Protein AF-A0A962QBL0-F1 (afdb_monomer)

Foldseek 3Di:
DPVQDDQLNVLVVPDPDSLVSVVLEDPVQVPDPPPDDDPPWDWDFDQDPNDTHIDTDDDDPDDDDDDDDDDDDDPDPDDHHCDLVNVLLVLQFWDWADPVVLVQFKWWAAWPPRDQWAFAQTKTWIAHPDPPAQKKWWWDWPAWFAAPPPRHTDTTIIGTFFMWGFPADDGGTMIGTHHGPHTDGTGTTIDHCVVRDDDPSDQRADWQDAPDKWWFRDFPPPDQFDDAFGKTKIQAAVLSVDDQN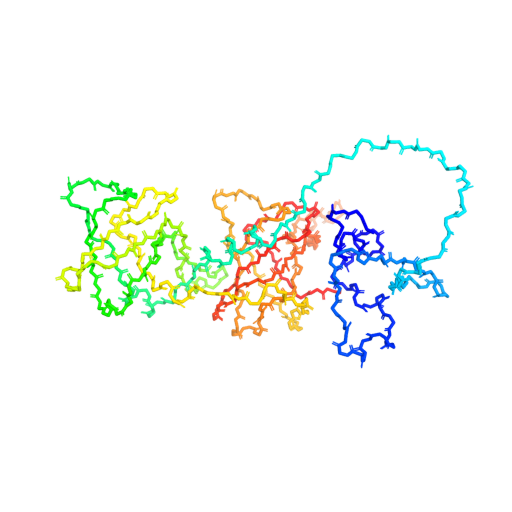YKKWWWACWDWDQDPVPRDTDTHHTDTAFMWGFHAGDNGMTMTTTHTGPHTGGGGTMIHTDD

Solvent-accessible surface area (backbone atoms only — not comparable to full-atom values): 17594 Å² total; per-residue (Å²): 97,63,97,69,69,46,76,51,67,56,23,57,76,79,36,101,56,34,83,56,50,67,77,27,41,57,72,86,58,70,77,44,98,74,71,74,87,58,98,79,56,35,75,43,83,44,77,58,96,88,39,74,30,53,40,80,50,78,83,76,95,71,82,90,80,90,74,94,76,86,85,79,86,72,89,71,84,72,75,78,60,87,45,72,69,61,54,48,52,54,60,74,35,62,45,73,34,49,76,69,52,57,73,58,51,23,26,29,68,43,38,82,80,77,46,77,61,41,49,52,78,38,49,36,31,28,44,49,69,82,78,80,60,59,44,29,35,32,27,37,74,76,46,77,40,51,41,90,87,78,62,44,83,56,26,35,40,33,40,64,28,33,32,30,37,57,76,40,78,53,81,61,18,37,27,36,24,70,40,51,85,43,74,42,41,62,66,26,30,46,44,58,35,83,82,60,67,94,66,78,92,72,59,67,78,35,76,36,47,85,91,40,76,40,30,29,65,43,52,65,89,81,48,84,49,45,51,64,72,27,58,35,32,30,60,48,5,43,79,69,65,46,45,57,15,22,31,34,30,31,26,44,63,64,43,80,42,68,38,92,89,78,70,44,80,39,79,42,79,43,56,76,16,31,33,30,35,25,69,44,59,39,64,46,28,22,38,24,37,24,74,40,60,81,41,77,42,39,67,65,22,36,31,28,39,64,132

Structure (mmCIF, N/CA/C/O backbone):
data_AF-A0A962QBL0-F1
#
_entry.id   AF-A0A962QBL0-F1
#
loop_
_atom_site.group_PDB
_atom_site.id
_atom_site.type_symbol
_atom_site.label_atom_id
_atom_site.label_alt_id
_atom_site.label_comp_id
_atom_site.label_asym_id
_atom_site.label_entity_id
_atom_site.label_seq_id
_atom_site.pdbx_PDB_ins_code
_atom_site.Cartn_x
_atom_site.Cartn_y
_atom_site.Cartn_z
_atom_site.occupancy
_atom_site.B_iso_or_equiv
_atom_site.auth_seq_id
_atom_site.auth_comp_id
_atom_site.auth_asym_id
_atom_site.auth_atom_id
_atom_site.pdbx_PDB_model_num
ATOM 1 N N . MET A 1 1 ? 31.507 15.997 4.157 1.00 33.06 1 MET A N 1
ATOM 2 C CA . MET A 1 1 ? 30.109 16.051 3.665 1.00 33.06 1 MET A CA 1
ATOM 3 C C . MET A 1 1 ? 29.429 17.306 4.190 1.00 33.06 1 MET A C 1
ATOM 5 O O . MET A 1 1 ? 29.727 17.703 5.314 1.00 33.06 1 MET A O 1
ATOM 9 N N . GLN A 1 2 ? 28.554 17.959 3.418 1.00 25.53 2 GLN A N 1
ATOM 10 C CA . GLN A 1 2 ? 27.600 18.889 4.035 1.00 25.53 2 GLN A CA 1
ATOM 11 C C . GLN A 1 2 ? 26.426 18.086 4.601 1.00 25.53 2 GLN A C 1
ATOM 13 O O . GLN A 1 2 ? 26.128 16.989 4.137 1.00 25.53 2 GLN A O 1
ATOM 18 N N . PHE A 1 3 ? 25.765 18.630 5.621 1.00 23.83 3 PHE A N 1
ATOM 19 C CA . PHE A 1 3 ? 24.547 18.053 6.182 1.00 23.83 3 PHE A CA 1
ATOM 20 C C . PHE A 1 3 ? 23.514 17.871 5.051 1.00 23.83 3 PHE A C 1
ATOM 22 O O . PHE A 1 3 ? 23.035 18.864 4.500 1.00 23.83 3 PHE A O 1
ATOM 29 N N . GLY A 1 4 ? 23.240 16.619 4.663 1.00 36.19 4 GLY A N 1
ATOM 30 C CA . GLY A 1 4 ? 22.335 16.268 3.560 1.00 36.19 4 GLY A CA 1
ATOM 31 C C . GLY A 1 4 ? 22.960 15.561 2.349 1.00 36.19 4 GLY A C 1
ATOM 32 O O . GLY A 1 4 ? 22.206 15.162 1.467 1.00 36.19 4 GLY A O 1
ATOM 33 N N . ASP A 1 5 ? 24.281 15.358 2.295 1.00 39.19 5 ASP A N 1
ATOM 34 C CA . ASP A 1 5 ? 24.882 14.451 1.305 1.00 39.19 5 ASP A CA 1
ATOM 35 C C . ASP A 1 5 ? 24.681 12.989 1.747 1.00 39.19 5 ASP A C 1
ATOM 37 O O . ASP A 1 5 ? 25.059 12.616 2.857 1.00 39.19 5 ASP A O 1
ATOM 41 N N . THR A 1 6 ? 24.086 12.156 0.891 1.00 49.00 6 THR A N 1
ATOM 42 C CA . THR A 1 6 ? 24.029 10.696 1.071 1.00 49.00 6 THR A CA 1
ATOM 43 C C . THR A 1 6 ? 25.033 10.051 0.114 1.00 49.00 6 THR A C 1
ATOM 45 O O . THR A 1 6 ? 25.384 10.635 -0.908 1.00 49.00 6 THR A O 1
ATOM 48 N N . ILE A 1 7 ? 25.495 8.828 0.391 1.00 46.34 7 ILE A N 1
ATOM 49 C CA . ILE A 1 7 ? 26.353 8.067 -0.548 1.00 46.34 7 ILE A CA 1
ATOM 50 C C . ILE A 1 7 ? 25.720 8.012 -1.948 1.00 46.34 7 ILE A C 1
ATOM 52 O O . ILE A 1 7 ? 26.412 8.094 -2.957 1.00 46.34 7 ILE A O 1
ATOM 56 N N . TRP A 1 8 ? 24.390 8.000 -1.993 1.00 46.91 8 TRP A N 1
ATOM 57 C CA . TRP A 1 8 ? 23.567 8.109 -3.189 1.00 46.91 8 TRP A CA 1
ATOM 58 C C . TRP A 1 8 ? 23.715 9.419 -3.959 1.00 46.91 8 TRP A C 1
ATOM 60 O O . TRP A 1 8 ? 23.851 9.380 -5.177 1.00 46.91 8 TRP A O 1
ATOM 70 N N . SER A 1 9 ? 23.717 10.576 -3.286 1.00 46.06 9 SER A N 1
ATOM 71 C CA . SER A 1 9 ? 23.877 11.872 -3.965 1.00 46.06 9 SER A CA 1
ATOM 72 C C . SER A 1 9 ? 25.286 12.061 -4.535 1.00 46.06 9 SER A C 1
ATOM 74 O O . SER A 1 9 ? 25.476 12.815 -5.490 1.00 46.06 9 SER A O 1
ATOM 76 N N . ILE A 1 10 ? 26.271 11.363 -3.962 1.00 44.38 10 ILE A N 1
ATOM 77 C CA . ILE A 1 10 ? 27.631 11.276 -4.496 1.00 44.38 10 ILE A CA 1
ATOM 78 C C . ILE A 1 10 ? 27.644 10.310 -5.685 1.00 44.38 10 ILE A C 1
ATOM 80 O O . ILE A 1 10 ? 28.095 10.700 -6.757 1.00 44.38 10 ILE A O 1
ATOM 84 N N . ALA A 1 11 ? 27.083 9.106 -5.545 1.00 50.91 11 ALA A N 1
ATOM 85 C CA . ALA A 1 11 ? 26.992 8.114 -6.615 1.00 50.91 11 ALA A CA 1
ATOM 86 C C . ALA A 1 11 ? 26.269 8.646 -7.869 1.00 50.91 11 ALA A C 1
ATOM 88 O O . ALA A 1 11 ? 26.743 8.411 -8.975 1.00 50.91 11 ALA A O 1
ATOM 89 N N . GLU A 1 12 ? 25.208 9.452 -7.716 1.00 49.56 12 GLU A N 1
ATOM 90 C CA . GLU A 1 12 ? 24.494 10.119 -8.826 1.00 49.56 12 GLU A CA 1
ATOM 91 C C . GLU A 1 12 ? 25.385 10.998 -9.717 1.00 49.56 12 GLU A C 1
ATOM 93 O O . GLU A 1 12 ? 25.024 11.278 -10.857 1.00 49.56 12 GLU A O 1
ATOM 98 N N . ARG A 1 13 ? 26.537 11.462 -9.221 1.00 54.72 13 ARG A N 1
ATOM 99 C CA . ARG A 1 13 ? 27.451 12.316 -9.996 1.00 54.72 13 ARG A CA 1
ATOM 100 C C . ARG A 1 13 ? 28.449 11.525 -10.835 1.00 54.72 13 ARG A C 1
ATOM 102 O O . ARG A 1 13 ? 29.065 12.111 -11.721 1.00 54.72 13 ARG A O 1
ATOM 109 N N . TYR A 1 14 ? 28.632 10.242 -10.529 1.00 49.38 14 TYR A N 1
ATOM 110 C CA . TYR A 1 14 ? 29.700 9.415 -11.094 1.00 49.38 14 TYR A CA 1
ATOM 111 C C . TYR A 1 14 ? 29.198 8.099 -11.707 1.00 49.38 14 TYR A C 1
ATOM 113 O O . TYR A 1 14 ? 29.956 7.461 -12.430 1.00 49.38 14 TYR A O 1
ATOM 121 N N . LEU A 1 15 ? 27.948 7.699 -11.446 1.00 49.19 15 LEU A N 1
ATOM 122 C CA . LEU A 1 15 ? 27.330 6.475 -11.954 1.00 49.19 15 LEU A CA 1
ATOM 123 C C . LEU A 1 15 ? 26.020 6.771 -12.690 1.00 49.19 15 LEU A C 1
ATOM 125 O O . LEU A 1 15 ? 25.144 7.447 -12.154 1.00 49.19 15 LEU A O 1
ATOM 129 N N . ASP A 1 16 ? 25.828 6.130 -13.845 1.00 50.53 16 ASP A N 1
ATOM 130 C CA . ASP A 1 16 ? 24.517 6.042 -14.515 1.00 50.53 16 ASP A CA 1
ATOM 131 C C . ASP A 1 16 ? 23.495 5.230 -13.684 1.00 50.53 16 ASP A C 1
ATOM 133 O O . ASP A 1 16 ? 22.276 5.385 -13.820 1.00 50.53 16 ASP A O 1
ATOM 137 N N . ASN A 1 17 ? 24.006 4.380 -12.782 1.00 53.12 17 ASN A N 1
ATOM 138 C CA . ASN A 1 17 ? 23.266 3.519 -11.861 1.00 53.12 17 ASN A CA 1
ATOM 139 C C . ASN A 1 17 ? 23.706 3.775 -10.405 1.00 53.12 17 ASN A C 1
ATOM 141 O O . ASN A 1 17 ? 24.526 3.031 -9.867 1.00 53.12 17 ASN A O 1
ATOM 145 N N . PRO A 1 18 ? 23.157 4.807 -9.732 1.00 50.91 18 PRO A N 1
ATOM 146 C CA . PRO A 1 18 ? 23.614 5.260 -8.410 1.00 50.91 18 PRO A CA 1
ATOM 147 C C . PRO A 1 18 ? 23.512 4.203 -7.297 1.00 50.91 18 PRO A C 1
ATOM 149 O O . PRO A 1 18 ? 24.183 4.309 -6.274 1.00 50.91 18 PRO A O 1
ATOM 152 N N . TRP A 1 19 ? 22.683 3.173 -7.492 1.00 59.09 19 TRP A N 1
ATOM 153 C CA . TRP A 1 19 ? 22.494 2.061 -6.554 1.00 59.09 19 TRP A CA 1
ATOM 154 C C . TRP A 1 19 ? 23.652 1.063 -6.533 1.00 59.09 19 TRP A C 1
ATOM 156 O O . TRP A 1 19 ? 23.825 0.363 -5.539 1.00 59.09 19 TRP A O 1
ATOM 166 N N . ARG A 1 20 ? 24.503 1.059 -7.565 1.00 58.09 20 ARG A N 1
ATOM 167 C CA . ARG A 1 20 ? 25.704 0.214 -7.660 1.00 58.09 20 ARG A CA 1
ATOM 168 C C . ARG A 1 20 ? 26.906 0.792 -6.905 1.00 58.09 20 ARG A C 1
ATOM 170 O O . ARG A 1 20 ? 28.038 0.391 -7.138 1.00 58.09 20 ARG A O 1
ATOM 177 N N . TRP A 1 21 ? 26.690 1.725 -5.976 1.00 53.31 21 TRP A N 1
ATOM 178 C CA . TRP A 1 21 ? 27.759 2.434 -5.260 1.00 53.31 21 TRP A CA 1
ATOM 179 C C . TRP A 1 21 ? 28.759 1.509 -4.544 1.00 53.31 21 TRP A C 1
ATOM 181 O O . TRP A 1 21 ? 29.914 1.892 -4.368 1.00 53.31 21 TRP A O 1
ATOM 191 N N . ARG A 1 22 ? 28.348 0.286 -4.172 1.00 52.16 22 ARG A N 1
ATOM 192 C CA . ARG A 1 22 ? 29.224 -0.739 -3.576 1.00 52.16 22 ARG A CA 1
ATOM 193 C C . ARG A 1 22 ? 30.343 -1.199 -4.508 1.00 52.16 22 ARG A C 1
ATOM 195 O O . ARG A 1 22 ? 31.392 -1.592 -4.020 1.00 52.16 22 ARG A O 1
ATOM 202 N N . GLU A 1 23 ? 30.157 -1.107 -5.821 1.00 56.97 23 GLU A N 1
ATOM 203 C CA . GLU A 1 23 ? 31.189 -1.455 -6.808 1.00 56.97 23 GLU A CA 1
ATOM 204 C C . GLU A 1 23 ? 32.340 -0.454 -6.829 1.00 56.97 23 GLU A C 1
ATOM 206 O O . GLU A 1 23 ? 33.451 -0.786 -7.226 1.00 56.97 23 GLU A O 1
ATOM 211 N N . LEU A 1 24 ? 32.082 0.768 -6.362 1.00 54.09 24 LEU A N 1
ATOM 212 C CA . LEU A 1 24 ? 33.111 1.779 -6.185 1.00 54.09 24 LEU A CA 1
ATOM 213 C C . LEU A 1 24 ? 33.864 1.591 -4.857 1.00 54.09 24 LEU A C 1
ATOM 215 O O . LEU A 1 24 ? 34.831 2.304 -4.610 1.00 54.09 24 LEU A O 1
ATOM 219 N N . TRP A 1 25 ? 33.442 0.678 -3.977 1.00 54.97 25 TRP A N 1
ATOM 220 C CA . TRP A 1 25 ? 34.042 0.491 -2.655 1.00 54.97 25 TRP A CA 1
ATOM 221 C C . TRP A 1 25 ? 35.133 -0.598 -2.693 1.00 54.97 25 TRP A C 1
ATOM 223 O O . TRP A 1 25 ? 34.872 -1.695 -3.185 1.00 54.97 25 TRP A O 1
ATOM 233 N N . PRO A 1 26 ? 36.353 -0.356 -2.172 1.00 53.41 26 PRO A N 1
ATOM 234 C CA . PRO A 1 26 ? 37.409 -1.365 -2.202 1.00 53.41 26 PRO A CA 1
ATOM 235 C C . PRO A 1 26 ? 37.044 -2.608 -1.370 1.00 53.41 26 PRO A C 1
ATOM 237 O O . PRO A 1 26 ? 36.635 -2.481 -0.215 1.00 53.41 26 PRO A O 1
ATOM 240 N N . GLU A 1 27 ? 37.288 -3.812 -1.910 1.00 46.34 27 GLU A N 1
ATOM 241 C CA . GLU A 1 27 ? 37.040 -5.113 -1.243 1.00 46.34 27 GLU A CA 1
ATOM 242 C C . GLU A 1 27 ? 37.631 -5.201 0.174 1.00 46.34 27 GLU A C 1
ATOM 244 O O . GLU A 1 27 ? 37.042 -5.810 1.066 1.00 46.34 27 GLU A O 1
ATOM 249 N N . ALA A 1 28 ? 38.776 -4.553 0.410 1.00 41.56 28 ALA A N 1
ATOM 250 C CA . ALA A 1 28 ? 39.443 -4.535 1.711 1.00 41.56 28 ALA A CA 1
ATOM 251 C C . ALA A 1 28 ? 38.617 -3.863 2.826 1.00 41.56 28 ALA A C 1
ATOM 253 O O . ALA A 1 28 ? 38.854 -4.145 3.996 1.00 41.56 28 ALA A O 1
ATOM 254 N N . ALA A 1 29 ? 37.650 -3.007 2.481 1.00 43.16 29 ALA A N 1
ATOM 255 C CA . ALA A 1 29 ? 36.774 -2.325 3.432 1.00 43.16 29 ALA A CA 1
ATOM 256 C C . ALA A 1 29 ? 35.417 -3.030 3.635 1.00 43.16 29 ALA A C 1
ATOM 258 O O . ALA A 1 29 ? 34.694 -2.662 4.551 1.00 43.16 29 ALA A O 1
ATOM 259 N N . LEU A 1 30 ? 35.068 -4.036 2.822 1.00 42.94 30 LEU A N 1
ATOM 260 C CA . LEU A 1 30 ? 33.816 -4.805 2.948 1.00 42.94 30 LEU A CA 1
ATOM 261 C C . LEU A 1 30 ? 33.913 -5.966 3.959 1.00 42.94 30 LEU A C 1
ATOM 263 O O . LEU A 1 30 ? 32.890 -6.493 4.382 1.00 42.94 30 LEU A O 1
ATOM 267 N N . ASN A 1 31 ? 35.132 -6.359 4.343 1.00 39.81 31 ASN A N 1
ATOM 268 C CA . ASN A 1 31 ? 35.405 -7.494 5.238 1.00 39.81 31 ASN A CA 1
ATOM 269 C C . ASN A 1 31 ? 35.568 -7.106 6.718 1.00 39.81 31 ASN A C 1
ATOM 271 O O . ASN A 1 31 ? 35.881 -7.966 7.540 1.00 39.81 31 AS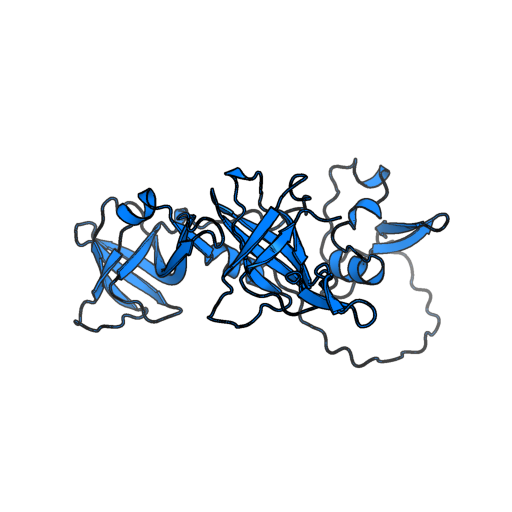N A O 1
ATOM 275 N N . ASP A 1 32 ? 35.394 -5.829 7.055 1.00 38.22 32 ASP A N 1
ATOM 276 C CA . ASP A 1 32 ? 35.402 -5.351 8.434 1.00 38.22 32 ASP A CA 1
ATOM 277 C C . ASP A 1 32 ? 33.949 -5.106 8.868 1.00 38.22 32 ASP A C 1
ATOM 279 O O . ASP A 1 32 ? 33.209 -4.387 8.188 1.00 38.22 32 ASP A O 1
ATOM 283 N N . GLU A 1 33 ? 33.531 -5.681 10.002 1.00 32.53 33 GLU A N 1
ATOM 284 C CA . GLU A 1 33 ? 32.181 -5.528 10.588 1.00 32.53 33 GLU A CA 1
ATOM 285 C C . GLU A 1 33 ? 31.843 -4.057 10.946 1.00 32.53 33 GLU A C 1
ATOM 287 O O . GLU A 1 33 ? 30.748 -3.747 11.411 1.00 32.53 33 GLU A O 1
ATOM 292 N N . SER A 1 34 ? 32.769 -3.128 10.691 1.00 36.50 34 SER A N 1
ATOM 293 C CA . SER A 1 34 ? 32.665 -1.683 10.893 1.00 36.50 34 SER A CA 1
ATOM 294 C C . SER A 1 34 ? 32.264 -0.892 9.628 1.00 36.50 34 SER A C 1
ATOM 296 O O . SER A 1 34 ? 32.622 0.278 9.486 1.00 36.50 34 SER A O 1
ATOM 298 N N . THR A 1 35 ? 31.495 -1.466 8.700 1.00 40.56 35 THR A N 1
ATOM 299 C CA . THR A 1 35 ? 30.998 -0.771 7.487 1.00 40.56 35 THR A CA 1
ATOM 300 C C . THR A 1 35 ? 29.757 0.106 7.726 1.00 40.56 35 THR A C 1
ATOM 302 O O . THR A 1 35 ? 28.929 0.307 6.840 1.00 40.56 35 THR A O 1
ATOM 305 N N . SER A 1 36 ? 29.607 0.670 8.925 1.00 40.28 36 SER A N 1
ATOM 306 C CA . SER A 1 36 ? 28.580 1.685 9.183 1.00 40.28 36 SER A CA 1
ATOM 307 C C . SER A 1 36 ? 29.090 3.061 8.761 1.00 40.28 36 SER A C 1
ATOM 309 O O . SER A 1 36 ? 30.033 3.581 9.349 1.00 40.28 36 SER A O 1
ATOM 311 N N . LEU A 1 37 ? 28.461 3.655 7.746 1.00 43.16 37 LEU A N 1
ATOM 312 C CA . LEU A 1 37 ? 28.701 5.045 7.350 1.00 43.16 37 LEU A CA 1
ATOM 313 C C . LEU A 1 37 ? 27.831 5.961 8.214 1.00 43.16 37 LEU A C 1
ATOM 315 O O . LEU A 1 37 ? 26.603 5.839 8.221 1.00 43.16 37 LEU A O 1
ATOM 319 N N . TYR A 1 38 ? 28.463 6.865 8.960 1.00 37.75 38 TYR A N 1
ATOM 320 C CA . TYR A 1 38 ? 27.787 7.732 9.920 1.00 37.75 38 TYR A CA 1
ATOM 321 C C . TYR A 1 38 ? 27.662 9.170 9.397 1.00 37.75 38 TYR A C 1
ATOM 323 O O . TYR A 1 38 ? 28.503 9.652 8.630 1.00 37.75 38 TYR A O 1
ATOM 331 N N . PRO A 1 39 ? 26.630 9.920 9.830 1.00 35.31 39 PRO A N 1
ATOM 332 C CA . PRO A 1 39 ? 26.548 11.347 9.540 1.00 35.31 39 PRO A CA 1
ATOM 333 C C . PRO A 1 39 ? 27.801 12.091 10.035 1.00 35.31 39 PRO A C 1
ATOM 335 O O . PRO A 1 39 ? 28.041 12.174 11.238 1.00 35.31 39 PRO A O 1
ATOM 338 N N . GLY A 1 40 ? 28.579 12.666 9.111 1.00 35.84 40 GLY A N 1
ATOM 339 C CA . GLY A 1 40 ? 29.814 13.408 9.412 1.00 35.84 40 GLY A CA 1
ATOM 340 C C . GLY A 1 40 ? 31.073 12.834 8.764 1.00 35.84 40 GLY A C 1
ATOM 341 O O . GLY A 1 40 ? 32.073 13.549 8.657 1.00 35.84 40 GLY A O 1
ATOM 342 N N . ASP A 1 41 ? 31.003 11.604 8.260 1.00 43.53 41 ASP A N 1
ATOM 343 C CA . ASP A 1 41 ? 32.092 10.994 7.506 1.00 43.53 41 ASP A CA 1
ATOM 344 C C . ASP A 1 41 ? 32.406 11.801 6.234 1.00 43.53 41 ASP A C 1
ATOM 346 O O . ASP A 1 41 ? 31.571 12.533 5.695 1.00 43.53 41 ASP A O 1
ATOM 350 N N . THR A 1 42 ? 33.645 11.736 5.749 1.00 43.81 42 THR A N 1
ATOM 351 C CA . THR A 1 42 ? 34.029 12.359 4.475 1.00 43.81 42 THR A CA 1
ATOM 352 C C . THR A 1 42 ? 34.484 11.271 3.524 1.00 43.81 42 THR A C 1
ATOM 354 O O . THR A 1 42 ? 35.457 10.578 3.792 1.00 43.81 42 THR A O 1
ATOM 357 N N . ILE A 1 43 ? 33.755 11.118 2.420 1.00 50.44 43 ILE A N 1
ATOM 358 C CA . ILE A 1 43 ? 34.087 10.179 1.352 1.00 50.44 43 ILE A CA 1
ATOM 359 C C . ILE A 1 43 ? 34.747 10.975 0.227 1.00 50.44 43 ILE A C 1
ATOM 361 O O . ILE A 1 43 ? 34.228 12.008 -0.200 1.00 50.44 43 ILE A O 1
ATOM 365 N N . GLU A 1 44 ? 35.899 10.501 -0.223 1.00 50.09 44 GLU A N 1
ATOM 366 C CA . GLU A 1 44 ? 36.654 11.036 -1.350 1.00 50.09 44 GLU A CA 1
ATOM 367 C C . GLU A 1 44 ? 36.514 10.079 -2.537 1.00 50.09 44 GLU A C 1
ATOM 369 O O . GLU A 1 44 ? 36.636 8.865 -2.376 1.00 50.09 44 GLU A O 1
ATOM 374 N N . VAL A 1 45 ? 36.251 10.625 -3.726 1.00 48.88 45 VAL A N 1
ATOM 375 C CA . VAL A 1 45 ? 36.317 9.859 -4.975 1.00 48.88 45 VAL A CA 1
ATOM 376 C C . VAL A 1 45 ? 37.756 9.919 -5.465 1.00 48.88 45 VAL A C 1
ATOM 378 O O . VAL A 1 45 ? 38.263 11.002 -5.760 1.00 48.88 45 VAL A O 1
ATOM 381 N N . VAL A 1 46 ? 38.410 8.767 -5.534 1.00 53.66 46 VAL A N 1
ATOM 382 C CA . VAL A 1 46 ? 39.769 8.617 -6.054 1.00 53.66 46 VAL A CA 1
ATOM 383 C C . VAL A 1 46 ? 39.724 7.861 -7.375 1.00 53.66 46 VAL A C 1
ATOM 385 O O . VAL A 1 46 ? 38.966 6.909 -7.529 1.00 53.66 46 VAL A O 1
ATOM 388 N N . ASP A 1 47 ? 40.521 8.305 -8.339 1.00 48.56 47 ASP A N 1
ATOM 389 C CA . ASP A 1 47 ? 40.732 7.581 -9.590 1.00 48.56 47 ASP A CA 1
ATOM 390 C C . ASP A 1 47 ? 41.895 6.603 -9.377 1.00 48.56 47 ASP A C 1
ATOM 392 O O . ASP A 1 47 ? 43.019 7.020 -9.075 1.00 48.56 47 ASP A O 1
ATOM 396 N N . LEU A 1 48 ? 41.597 5.307 -9.462 1.00 53.41 48 LEU A N 1
ATOM 397 C CA . LEU A 1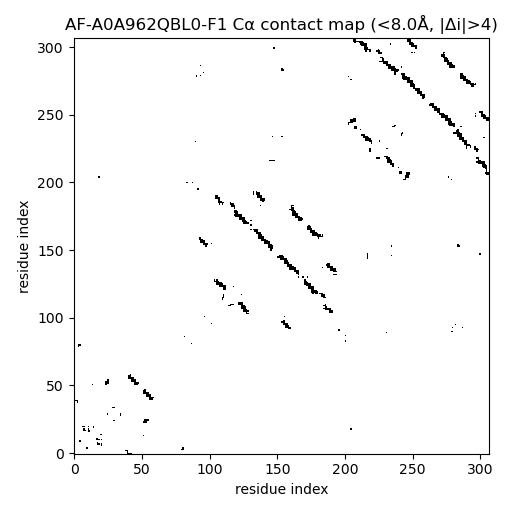 48 ? 42.573 4.225 -9.426 1.00 53.41 48 LEU A CA 1
ATOM 398 C C . LEU A 1 48 ? 42.552 3.544 -10.794 1.00 53.41 48 LEU A C 1
ATOM 400 O O . LEU A 1 48 ? 41.612 2.832 -11.135 1.00 53.41 48 LEU A O 1
ATOM 404 N N . ASP A 1 49 ? 43.591 3.798 -11.590 1.00 45.97 49 ASP A N 1
ATOM 405 C CA . ASP A 1 49 ? 43.797 3.200 -12.914 1.00 45.97 49 ASP A CA 1
ATOM 406 C C . ASP A 1 49 ? 42.614 3.376 -13.896 1.00 45.97 49 ASP A C 1
ATOM 408 O O . ASP A 1 49 ? 42.331 2.504 -14.719 1.00 45.97 49 ASP A O 1
ATOM 412 N N . GLY A 1 50 ? 41.931 4.526 -13.850 1.00 52.97 50 GLY A N 1
ATOM 413 C CA . GLY A 1 50 ? 40.807 4.857 -14.730 1.00 52.97 50 GLY A CA 1
ATOM 414 C C . GLY A 1 50 ? 39.455 4.332 -14.247 1.00 52.97 50 GLY A C 1
ATOM 415 O O . GLY A 1 50 ? 38.466 4.464 -14.972 1.00 52.97 50 GLY A O 1
ATOM 416 N N . GLN A 1 51 ? 39.393 3.743 -13.048 1.00 47.88 51 GLN A N 1
ATOM 417 C CA . GLN A 1 51 ? 38.148 3.362 -12.390 1.00 47.88 51 GLN A CA 1
ATOM 418 C C . GLN A 1 51 ? 37.902 4.252 -11.162 1.00 47.88 51 GLN A C 1
ATOM 420 O O . GLN A 1 51 ? 38.776 4.365 -10.295 1.00 47.88 51 GLN A O 1
ATOM 425 N N . PRO A 1 52 ? 36.729 4.905 -11.061 1.00 50.88 52 PRO A N 1
ATOM 426 C CA . PRO A 1 52 ? 36.386 5.665 -9.869 1.00 50.88 52 PRO A CA 1
ATOM 427 C C . PRO A 1 52 ? 36.235 4.717 -8.673 1.00 50.88 52 PRO A C 1
ATOM 429 O O . PRO A 1 52 ? 35.585 3.682 -8.770 1.00 50.88 52 PRO A O 1
ATOM 432 N N . MET A 1 53 ? 36.808 5.085 -7.530 1.00 52.06 53 MET A N 1
ATOM 433 C CA . MET A 1 53 ? 36.634 4.390 -6.256 1.00 52.06 53 MET A CA 1
ATOM 434 C C . MET A 1 53 ? 36.285 5.375 -5.139 1.00 52.06 53 MET A C 1
ATOM 436 O O . MET A 1 53 ? 36.738 6.518 -5.122 1.00 52.06 53 MET A O 1
ATOM 440 N N . LEU A 1 54 ? 35.479 4.928 -4.182 1.00 53.31 54 LEU A N 1
ATOM 441 C CA . LEU A 1 54 ? 35.106 5.652 -2.974 1.00 53.31 54 LEU A CA 1
ATOM 442 C C . LEU A 1 54 ? 36.052 5.257 -1.837 1.00 53.31 54 LEU A C 1
ATOM 444 O O . LEU A 1 54 ? 36.185 4.081 -1.502 1.00 53.31 54 LEU A O 1
ATOM 448 N N . ARG A 1 55 ? 36.692 6.248 -1.213 1.00 52.16 55 ARG A N 1
ATOM 449 C CA . ARG A 1 55 ? 37.543 6.057 -0.035 1.00 52.16 55 ARG A CA 1
ATOM 450 C C . ARG A 1 55 ? 37.016 6.867 1.143 1.00 52.16 55 ARG A C 1
ATOM 452 O O . ARG A 1 55 ? 36.770 8.065 1.013 1.00 52.16 55 ARG A O 1
ATOM 459 N N . LEU A 1 56 ? 36.898 6.230 2.307 1.00 47.72 56 LEU A N 1
ATOM 460 C CA . LEU A 1 56 ? 36.625 6.922 3.564 1.00 47.72 56 LEU A CA 1
ATOM 461 C C . LEU A 1 56 ? 37.880 7.687 4.008 1.00 47.72 56 LEU A C 1
ATOM 463 O O . LEU A 1 56 ? 38.954 7.104 4.156 1.00 47.72 56 LEU A O 1
ATOM 467 N N . VAL A 1 57 ? 37.755 8.994 4.208 1.00 51.06 57 VAL A N 1
ATOM 468 C CA . VAL A 1 57 ? 38.810 9.825 4.787 1.00 51.06 57 VAL A CA 1
ATOM 469 C C . VAL A 1 57 ? 38.580 9.869 6.294 1.00 51.06 57 VAL A C 1
ATOM 471 O O . VAL A 1 57 ? 37.731 10.623 6.774 1.00 51.06 57 VAL A O 1
ATOM 474 N N . GLU A 1 58 ? 39.326 9.059 7.049 1.00 42.50 58 GLU A N 1
ATOM 475 C CA . GLU A 1 58 ? 39.415 9.220 8.503 1.00 42.50 58 GLU A CA 1
ATOM 476 C C . GLU A 1 58 ? 39.956 10.622 8.811 1.00 42.50 58 GLU A C 1
ATOM 478 O O . GLU A 1 58 ? 41.017 11.027 8.328 1.00 42.50 58 GLU A O 1
ATOM 483 N N . GLY A 1 59 ? 39.196 11.400 9.582 1.00 39.31 59 GLY A N 1
ATOM 484 C CA . GLY A 1 59 ? 39.559 12.769 9.928 1.00 39.31 59 GLY A CA 1
ATOM 485 C C . GLY A 1 59 ? 40.809 12.822 10.807 1.00 39.31 59 GLY A C 1
ATOM 486 O O . GLY A 1 59 ? 40.714 12.706 12.028 1.00 39.31 59 GLY A O 1
ATOM 487 N N . ASP A 1 60 ? 41.973 13.059 10.204 1.00 36.84 60 ASP A N 1
ATOM 488 C CA . ASP A 1 60 ? 43.207 13.363 10.929 1.00 36.84 60 ASP A CA 1
ATOM 489 C C . ASP A 1 60 ? 43.088 14.745 11.608 1.00 36.84 60 ASP A C 1
ATOM 491 O O . ASP A 1 60 ? 42.857 15.778 10.973 1.00 36.84 60 ASP A O 1
ATOM 495 N N . ARG A 1 61 ? 43.219 14.769 12.939 1.00 35.88 61 ARG A N 1
ATOM 496 C CA . ARG A 1 61 ? 43.056 15.938 13.828 1.00 35.88 61 ARG A CA 1
ATOM 497 C C . ARG A 1 61 ? 44.254 16.904 13.797 1.00 35.88 61 ARG A C 1
ATOM 499 O O . ARG A 1 61 ? 44.597 17.495 14.822 1.00 35.88 61 ARG A O 1
ATOM 506 N N . SER A 1 62 ? 44.878 17.123 12.642 1.00 33.19 62 SER A N 1
ATOM 507 C CA . SER A 1 62 ? 46.210 17.737 12.591 1.00 33.19 62 SER A CA 1
ATOM 508 C C . SER A 1 62 ? 46.346 18.839 11.526 1.00 33.19 62 SER A C 1
ATOM 510 O O . SER A 1 62 ? 46.734 18.597 10.394 1.00 33.19 62 SER A O 1
ATOM 512 N N . THR A 1 63 ? 46.133 20.086 11.964 1.00 31.69 63 THR A N 1
ATOM 513 C CA . THR A 1 63 ? 46.664 21.359 11.414 1.00 31.69 63 THR A CA 1
ATOM 514 C C . THR A 1 63 ? 46.248 21.792 9.993 1.00 31.69 63 THR A C 1
ATOM 516 O O . THR A 1 63 ? 46.793 21.366 8.980 1.00 31.69 63 THR A O 1
ATOM 519 N N . ILE A 1 64 ? 45.359 22.791 9.938 1.00 35.16 64 ILE A N 1
ATOM 520 C CA . ILE A 1 64 ? 44.912 23.496 8.725 1.00 35.16 64 ILE A CA 1
ATOM 521 C C . ILE A 1 64 ? 46.056 24.338 8.136 1.00 35.16 64 ILE A C 1
ATOM 523 O O . ILE A 1 64 ? 46.542 25.271 8.778 1.00 35.16 64 ILE A O 1
ATOM 527 N N . LYS A 1 65 ? 46.423 24.087 6.873 1.00 30.34 65 LYS A N 1
ATOM 528 C CA . LYS A 1 65 ? 47.208 25.023 6.054 1.00 30.34 65 LYS A CA 1
ATOM 529 C C . LYS A 1 65 ? 46.263 25.728 5.080 1.00 30.34 65 LYS A C 1
ATOM 531 O O . LYS A 1 65 ? 45.781 25.123 4.130 1.00 30.34 65 LYS A O 1
ATOM 536 N N . LEU A 1 66 ? 45.972 27.001 5.346 1.00 31.23 66 LEU A N 1
ATOM 537 C CA . LEU A 1 66 ? 45.114 27.832 4.501 1.00 31.23 66 LEU A CA 1
ATOM 538 C C . LEU A 1 66 ? 45.873 28.275 3.243 1.00 31.23 66 LEU A C 1
ATOM 540 O O . LEU A 1 66 ? 46.901 28.947 3.337 1.00 31.23 66 LEU A O 1
ATOM 544 N N . SER A 1 67 ? 45.325 27.969 2.072 1.00 29.92 67 SER A N 1
ATOM 545 C CA . SER A 1 67 ? 45.596 28.686 0.824 1.00 29.92 67 SER A CA 1
ATOM 546 C C . SER A 1 67 ? 44.261 29.091 0.181 1.00 29.92 67 SER A C 1
ATOM 548 O O . SER A 1 67 ? 43.265 28.384 0.337 1.00 29.92 67 SER A O 1
ATOM 550 N N . PRO A 1 68 ? 44.185 30.261 -0.475 1.00 28.77 68 PRO A N 1
ATOM 551 C CA . PRO A 1 68 ? 42.912 30.840 -0.880 1.00 28.77 68 PRO A CA 1
ATOM 552 C C . PRO A 1 68 ? 42.330 30.098 -2.086 1.00 28.77 68 PRO A C 1
ATOM 554 O O . PRO A 1 68 ? 42.988 29.986 -3.119 1.00 28.77 68 PRO A O 1
ATOM 557 N N . GLN A 1 69 ? 41.079 29.647 -1.976 1.00 34.94 69 GLN A N 1
ATOM 558 C CA . GLN A 1 69 ? 40.272 29.198 -3.111 1.00 34.94 69 GLN A CA 1
ATOM 559 C C . GLN A 1 69 ? 39.128 30.186 -3.359 1.00 34.94 69 GLN A C 1
ATOM 561 O O . GLN A 1 69 ? 38.451 30.644 -2.439 1.00 34.94 69 GLN A O 1
ATOM 566 N N . MET A 1 70 ? 38.967 30.550 -4.628 1.00 28.27 70 MET A N 1
ATOM 567 C CA . MET A 1 70 ? 37.965 31.488 -5.123 1.00 28.27 70 MET A CA 1
ATOM 568 C C . MET A 1 70 ? 36.570 30.868 -4.966 1.00 28.27 70 MET A C 1
ATOM 570 O O . MET A 1 70 ? 36.299 29.795 -5.500 1.00 28.27 70 MET A O 1
ATOM 574 N N . ARG A 1 71 ? 35.689 31.527 -4.210 1.00 32.12 71 ARG A N 1
ATOM 575 C CA . ARG A 1 71 ? 34.318 31.068 -3.964 1.00 32.12 71 ARG A CA 1
ATOM 576 C C . ARG A 1 71 ? 33.441 31.416 -5.167 1.00 32.12 71 ARG A C 1
ATOM 578 O O . ARG A 1 71 ? 33.113 32.582 -5.362 1.00 32.12 71 ARG A O 1
ATOM 585 N N . VAL A 1 72 ? 33.052 30.414 -5.949 1.00 32.34 72 VAL A N 1
ATOM 586 C CA . VAL A 1 72 ? 31.945 30.538 -6.907 1.00 32.34 72 VAL A CA 1
ATOM 587 C C . VAL A 1 72 ? 30.678 30.091 -6.180 1.00 32.34 72 VAL A C 1
ATOM 589 O O . VAL A 1 72 ? 30.515 28.911 -5.879 1.00 32.34 72 VAL A O 1
ATOM 592 N N . GLU A 1 73 ? 29.809 31.036 -5.825 1.00 29.19 73 GLU A N 1
ATOM 593 C CA . GLU A 1 73 ? 28.470 30.716 -5.323 1.00 29.19 73 GLU A CA 1
ATOM 594 C C . GLU A 1 73 ? 27.568 30.369 -6.511 1.00 29.19 73 GLU A C 1
ATOM 596 O O . GLU A 1 73 ? 27.080 31.247 -7.220 1.00 29.19 73 GLU A O 1
ATOM 601 N N . TYR A 1 74 ? 27.343 29.075 -6.729 1.00 32.78 74 TYR A N 1
ATOM 602 C CA . TYR A 1 74 ? 26.177 28.622 -7.478 1.00 32.78 74 TYR A CA 1
ATOM 603 C C . TYR A 1 74 ? 24.972 28.672 -6.535 1.00 32.78 74 TYR A C 1
ATOM 605 O O . TYR A 1 74 ? 25.030 28.165 -5.415 1.00 32.78 74 TYR A O 1
ATOM 613 N N . ILE A 1 75 ? 23.895 29.328 -6.971 1.00 31.08 75 ILE A N 1
ATOM 614 C CA . ILE A 1 75 ? 22.621 29.383 -6.246 1.00 31.08 75 ILE A CA 1
ATOM 615 C C . ILE A 1 75 ? 22.015 27.978 -6.288 1.00 31.08 75 ILE A C 1
ATOM 617 O O . ILE A 1 75 ? 21.308 27.605 -7.221 1.00 31.08 75 ILE A O 1
ATOM 621 N N . ASP A 1 76 ? 22.355 27.189 -5.279 1.00 35.34 76 ASP A N 1
ATOM 622 C CA . ASP A 1 76 ? 21.896 25.825 -5.081 1.00 35.34 76 ASP A CA 1
ATOM 623 C C . ASP A 1 76 ? 20.472 25.881 -4.506 1.00 35.34 76 ASP A C 1
ATOM 625 O O . ASP A 1 76 ? 20.267 26.155 -3.319 1.00 35.34 76 ASP A O 1
ATOM 629 N N . LYS A 1 77 ? 19.448 25.678 -5.346 1.00 31.36 77 LYS A N 1
ATOM 630 C CA . LYS A 1 77 ? 18.112 25.312 -4.850 1.00 31.36 77 LYS A CA 1
ATOM 631 C C . LYS A 1 77 ? 18.219 23.883 -4.318 1.00 31.36 77 LYS A C 1
ATOM 633 O O . LYS A 1 77 ? 17.873 22.928 -5.005 1.00 31.36 77 LYS A O 1
ATOM 638 N N . LYS A 1 78 ? 18.738 23.760 -3.094 1.00 27.09 78 LYS A N 1
ATOM 639 C CA . LYS A 1 78 ? 18.851 22.501 -2.362 1.00 27.09 78 LYS A CA 1
ATOM 640 C C . LYS A 1 78 ? 17.472 21.857 -2.253 1.00 27.09 78 LYS A C 1
ATOM 642 O O . LYS A 1 78 ? 16.584 22.387 -1.586 1.00 27.09 78 LYS A O 1
ATOM 647 N N . VAL A 1 79 ? 17.306 20.716 -2.913 1.00 32.31 79 VAL A N 1
ATOM 648 C CA . VAL A 1 79 ? 16.235 19.770 -2.600 1.00 32.31 79 VAL A CA 1
ATOM 649 C C . VAL A 1 79 ? 16.531 19.248 -1.189 1.00 32.31 79 VAL A C 1
ATOM 651 O O . VAL A 1 79 ? 17.657 18.805 -0.950 1.00 32.31 79 VAL A O 1
ATOM 654 N N . PRO A 1 80 ? 15.601 19.354 -0.226 1.00 32.00 80 PRO A N 1
ATOM 655 C CA . PRO A 1 80 ? 15.848 18.853 1.118 1.00 32.00 80 PRO A CA 1
ATOM 656 C C . PRO A 1 80 ? 16.079 17.331 1.074 1.00 32.00 80 PRO A C 1
ATOM 658 O O . PRO A 1 80 ? 15.389 16.639 0.320 1.00 32.00 80 PRO A O 1
ATOM 661 N N . PRO A 1 81 ? 17.043 16.796 1.845 1.00 38.34 81 PRO A N 1
ATOM 662 C CA . PRO A 1 81 ? 17.243 15.354 1.943 1.00 38.34 81 PRO A CA 1
ATOM 663 C C . PRO A 1 81 ? 15.969 14.698 2.493 1.00 38.34 81 PRO A C 1
ATOM 665 O O . PRO A 1 81 ? 15.354 15.236 3.416 1.00 38.34 81 PRO A O 1
ATOM 668 N N . ILE A 1 82 ? 15.572 13.542 1.942 1.00 42.88 82 ILE A N 1
ATOM 669 C CA . ILE A 1 82 ? 14.510 12.733 2.554 1.00 42.88 82 ILE A CA 1
ATOM 670 C C . ILE A 1 82 ? 15.021 12.314 3.931 1.00 42.88 82 ILE A C 1
ATOM 672 O O . ILE A 1 82 ? 16.048 11.642 4.037 1.00 42.88 82 ILE A O 1
ATOM 676 N N . THR A 1 83 ? 14.343 12.743 4.988 1.00 44.88 83 THR A N 1
ATOM 677 C CA . THR A 1 83 ? 14.723 12.362 6.347 1.00 44.88 83 THR A CA 1
ATOM 678 C C . THR A 1 83 ? 14.188 10.966 6.664 1.00 44.88 83 THR A C 1
ATOM 680 O O . THR A 1 83 ? 13.232 10.498 6.039 1.00 44.88 83 THR A O 1
ATOM 683 N N . ARG A 1 84 ? 14.791 10.279 7.640 1.00 49.47 84 ARG A N 1
ATOM 684 C CA . ARG A 1 84 ? 14.323 8.956 8.088 1.00 49.47 84 ARG A CA 1
ATOM 685 C C . ARG A 1 84 ? 12.843 8.996 8.475 1.00 49.47 84 ARG A C 1
ATOM 687 O O . ARG A 1 84 ? 12.096 8.090 8.136 1.00 49.47 84 ARG A O 1
ATOM 694 N N . GLU A 1 85 ? 12.424 10.084 9.110 1.00 48.28 85 GLU A N 1
ATOM 695 C CA . GLU A 1 85 ? 11.052 10.322 9.558 1.00 48.28 85 GLU A CA 1
ATOM 696 C C . GLU A 1 85 ? 10.078 10.429 8.375 1.00 48.28 85 GLU A C 1
ATOM 698 O O . GLU A 1 85 ? 8.948 9.952 8.461 1.00 48.28 85 GLU A O 1
ATOM 703 N N . ALA A 1 86 ? 10.520 11.005 7.251 1.00 48.94 86 ALA A N 1
ATOM 704 C CA . ALA A 1 86 ? 9.714 11.079 6.037 1.00 48.94 86 ALA A CA 1
ATOM 705 C C . ALA A 1 86 ? 9.512 9.691 5.407 1.00 48.94 86 ALA A C 1
ATOM 707 O O . ALA A 1 86 ? 8.403 9.380 4.991 1.00 48.94 86 ALA A O 1
ATOM 708 N N . VAL A 1 87 ? 10.544 8.834 5.386 1.00 55.94 87 VAL A N 1
ATOM 709 C CA . VAL A 1 87 ? 10.425 7.438 4.914 1.00 55.94 87 VAL A CA 1
ATOM 710 C C . VAL A 1 87 ? 9.550 6.608 5.852 1.00 55.94 87 VAL A C 1
ATOM 712 O O . VAL A 1 87 ? 8.703 5.848 5.391 1.00 55.94 87 VAL A O 1
ATOM 715 N N . GLN A 1 88 ? 9.719 6.782 7.163 1.00 58.00 88 GLN A N 1
ATOM 716 C CA . GLN A 1 88 ? 8.972 6.051 8.183 1.00 58.00 88 GLN A CA 1
ATOM 717 C C . GLN A 1 88 ? 7.465 6.287 8.079 1.00 58.00 88 GLN A C 1
ATOM 719 O O . GLN A 1 88 ? 6.703 5.330 8.156 1.00 58.00 88 GLN A O 1
ATOM 724 N N . ALA A 1 89 ? 7.036 7.524 7.812 1.00 59.62 89 ALA A N 1
ATOM 725 C CA . ALA A 1 89 ? 5.627 7.818 7.567 1.00 59.62 89 ALA A CA 1
ATOM 726 C C . ALA A 1 89 ? 5.060 7.008 6.383 1.00 59.62 89 ALA A C 1
ATOM 728 O O . ALA A 1 89 ? 3.982 6.438 6.501 1.00 59.62 89 ALA A O 1
ATOM 729 N N . PHE A 1 90 ? 5.798 6.879 5.273 1.00 63.97 90 PHE A N 1
ATOM 730 C CA . PHE A 1 90 ? 5.341 6.087 4.123 1.00 63.97 90 PHE A CA 1
ATOM 731 C C . PHE A 1 90 ? 5.238 4.591 4.434 1.00 63.97 90 PHE A C 1
ATOM 733 O O . PHE A 1 90 ? 4.275 3.945 4.025 1.00 63.97 90 PHE A O 1
ATOM 740 N N . VAL A 1 91 ? 6.208 4.035 5.164 1.00 64.56 91 VAL A N 1
ATOM 741 C CA . VAL A 1 91 ? 6.211 2.614 5.554 1.00 64.56 91 VAL A CA 1
ATOM 742 C C . VAL A 1 91 ? 4.995 2.292 6.421 1.00 64.56 91 VAL A C 1
ATOM 744 O O . VAL A 1 91 ? 4.271 1.330 6.150 1.00 64.56 91 VAL A O 1
ATOM 747 N N . ASP A 1 92 ? 4.757 3.129 7.425 1.00 66.31 92 ASP A N 1
ATOM 748 C CA . ASP A 1 92 ? 3.694 2.976 8.414 1.00 66.31 92 ASP A CA 1
ATOM 749 C C . ASP A 1 92 ? 2.288 3.139 7.821 1.00 66.31 92 ASP A C 1
ATOM 751 O O . ASP A 1 92 ? 1.339 2.513 8.298 1.00 66.31 92 ASP A O 1
ATOM 755 N N . ASP A 1 93 ? 2.162 3.940 6.764 1.00 74.69 93 ASP A N 1
ATOM 756 C CA . ASP A 1 93 ? 0.885 4.248 6.120 1.00 74.69 93 ASP A CA 1
ATOM 757 C C . ASP A 1 93 ? 0.488 3.248 5.020 1.00 74.69 93 ASP A C 1
ATOM 759 O O . ASP A 1 93 ? -0.651 3.272 4.550 1.00 74.69 93 ASP A O 1
ATOM 763 N N . SER A 1 94 ? 1.411 2.377 4.601 1.00 78.06 94 SER A N 1
ATOM 764 C CA . SER A 1 94 ? 1.252 1.504 3.432 1.00 78.06 94 SER A CA 1
ATOM 765 C C . SER A 1 94 ? 0.719 0.127 3.803 1.00 78.06 94 SER A C 1
ATOM 767 O O . SER A 1 94 ? 1.483 -0.719 4.251 1.00 78.06 94 SER A O 1
ATOM 769 N N . VAL A 1 95 ? -0.567 -0.150 3.590 1.00 88.88 95 VAL A N 1
ATOM 770 C CA . VAL A 1 95 ? -1.160 -1.455 3.924 1.00 88.88 95 VAL A CA 1
ATOM 771 C C . VAL A 1 95 ? -1.861 -2.072 2.726 1.00 88.88 95 VAL A C 1
ATOM 773 O O . VAL A 1 95 ? -2.681 -1.428 2.072 1.00 88.88 95 VAL A O 1
ATOM 776 N N . VAL A 1 96 ? -1.594 -3.359 2.495 1.00 92.38 96 VAL A N 1
ATOM 777 C CA . VAL A 1 96 ? -2.393 -4.211 1.616 1.00 92.38 96 VAL A CA 1
ATOM 778 C C . VAL A 1 96 ? -2.925 -5.394 2.406 1.00 92.38 96 VAL A C 1
ATOM 780 O O . VAL A 1 96 ? -2.171 -6.069 3.100 1.00 92.38 96 VAL A O 1
ATOM 783 N N . LEU A 1 97 ? -4.230 -5.636 2.291 1.00 93.12 97 LEU A N 1
ATOM 784 C CA . LEU A 1 97 ? -4.892 -6.784 2.904 1.00 93.12 97 LEU A CA 1
ATOM 785 C C . LEU A 1 97 ? -5.226 -7.838 1.853 1.00 93.12 97 LEU A C 1
ATOM 787 O O . LEU A 1 97 ? -5.740 -7.514 0.776 1.00 93.12 97 LEU A O 1
ATOM 791 N N . SER A 1 98 ? -4.994 -9.106 2.189 1.00 92.19 98 SER A N 1
ATOM 792 C CA . SER A 1 98 ? -5.502 -10.229 1.402 1.00 92.19 98 SER A CA 1
ATOM 793 C C . SER A 1 98 ? -7.035 -10.313 1.494 1.00 92.19 98 SER A C 1
ATOM 795 O O . SER A 1 98 ? -7.670 -9.658 2.324 1.00 92.19 98 SER A O 1
ATOM 797 N N . GLU A 1 99 ? -7.667 -11.145 0.658 1.00 90.50 99 GLU A N 1
ATOM 798 C CA . GLU A 1 99 ? -9.116 -11.382 0.766 1.00 90.50 99 GLU A CA 1
ATOM 799 C C . GLU A 1 99 ? -9.492 -12.019 2.115 1.00 90.50 99 GLU A C 1
ATOM 801 O O . GLU A 1 99 ? -10.569 -11.750 2.656 1.00 90.50 99 GLU A O 1
ATOM 806 N N . ALA A 1 100 ? -8.610 -12.868 2.652 1.00 90.06 100 ALA A N 1
ATOM 807 C CA . ALA A 1 100 ? -8.815 -13.524 3.935 1.00 90.06 100 ALA A CA 1
ATOM 808 C C . ALA A 1 100 ? -8.773 -12.502 5.076 1.00 90.06 100 ALA A C 1
ATOM 810 O O . ALA A 1 100 ? -9.736 -12.415 5.842 1.00 90.06 100 ALA A O 1
ATOM 811 N N . ASP A 1 101 ? -7.725 -11.677 5.119 1.00 91.75 101 ASP A N 1
ATOM 812 C CA . ASP A 1 101 ? -7.557 -10.661 6.162 1.00 91.75 101 ASP A CA 1
ATOM 813 C C . ASP A 1 101 ? -8.693 -9.645 6.098 1.00 91.75 101 ASP A C 1
ATOM 815 O O . ASP A 1 101 ? -9.351 -9.390 7.100 1.00 91.75 101 ASP A O 1
ATOM 819 N N . TRP A 1 102 ? -9.036 -9.166 4.898 1.00 92.44 102 TRP A N 1
ATOM 820 C CA . TRP A 1 102 ? -10.119 -8.204 4.678 1.00 92.44 102 TRP A CA 1
ATOM 821 C C . TRP A 1 102 ? -11.470 -8.617 5.283 1.00 92.44 102 TRP A C 1
ATOM 823 O O . TRP A 1 102 ? -12.234 -7.766 5.760 1.00 92.44 102 TRP A O 1
ATOM 833 N N . LYS A 1 103 ? -11.798 -9.916 5.239 1.00 91.25 103 LYS A N 1
ATOM 834 C CA . LYS A 1 103 ? -13.039 -10.456 5.818 1.00 91.25 103 LYS A CA 1
ATOM 835 C C . LYS A 1 103 ? -12.997 -10.477 7.347 1.00 91.25 103 LYS A C 1
ATOM 837 O O . LYS A 1 103 ? -14.051 -10.316 7.958 1.00 91.25 103 LYS A O 1
ATOM 842 N N . GLY A 1 104 ? -11.817 -10.671 7.936 1.00 90.75 104 GLY A N 1
ATOM 843 C CA . GLY A 1 104 ? -11.603 -10.703 9.384 1.00 90.75 104 GLY A CA 1
ATOM 844 C C . GLY A 1 104 ? -11.338 -9.333 10.015 1.00 90.75 104 GLY A C 1
ATOM 845 O O . GLY A 1 104 ? -11.624 -9.150 11.192 1.00 90.75 104 GLY A O 1
ATOM 846 N N . THR A 1 105 ? -10.841 -8.354 9.252 1.00 94.19 105 THR A N 1
ATOM 847 C CA . THR A 1 105 ? -10.426 -7.055 9.795 1.00 94.19 105 THR A CA 1
ATOM 848 C C . THR A 1 105 ? -11.608 -6.273 10.387 1.00 94.19 105 THR A C 1
ATOM 850 O O . THR A 1 105 ? -12.568 -5.975 9.658 1.00 94.19 105 THR A O 1
ATOM 853 N N . PRO A 1 106 ? -11.537 -5.851 11.664 1.00 95.75 106 PRO A N 1
ATOM 854 C CA . PRO A 1 106 ? -12.558 -5.010 12.273 1.00 95.75 106 PRO A CA 1
ATOM 855 C C . PRO A 1 106 ? -12.767 -3.687 11.525 1.00 95.75 106 PRO A C 1
ATOM 857 O O . PRO A 1 106 ? -11.882 -3.176 10.834 1.00 95.75 106 PRO A O 1
ATOM 860 N N . TYR A 1 107 ? -13.960 -3.111 11.644 1.00 96.38 107 TYR A N 1
ATOM 861 C CA . TYR A 1 107 ? -14.320 -1.887 10.930 1.00 96.38 107 TYR A CA 1
ATOM 862 C C . TYR A 1 107 ? -15.254 -0.987 11.732 1.00 96.38 107 TYR A C 1
ATOM 864 O O . TYR A 1 107 ? -16.095 -1.443 12.508 1.00 96.38 107 TYR A O 1
ATOM 872 N N . ILE A 1 108 ? -15.124 0.317 11.517 1.00 95.62 108 ILE A N 1
ATOM 873 C CA . ILE A 1 108 ? -15.938 1.337 12.171 1.00 95.62 108 ILE A CA 1
ATOM 874 C C . ILE A 1 108 ? -17.349 1.304 11.585 1.00 95.62 108 ILE A C 1
ATOM 876 O O . ILE A 1 108 ? -17.535 1.376 10.371 1.00 95.62 108 ILE A O 1
ATOM 880 N N . ILE A 1 109 ? -18.361 1.227 12.448 1.00 94.50 109 ILE A N 1
ATOM 881 C CA . ILE A 1 109 ? -19.773 1.203 12.048 1.00 94.50 109 ILE A CA 1
ATOM 882 C C . ILE A 1 109 ? -20.463 2.556 12.239 1.00 94.50 109 ILE A C 1
ATOM 884 O O . ILE A 1 109 ? -21.358 2.887 11.465 1.00 94.50 109 ILE A O 1
ATOM 888 N N . ALA A 1 110 ? -20.071 3.335 13.253 1.00 92.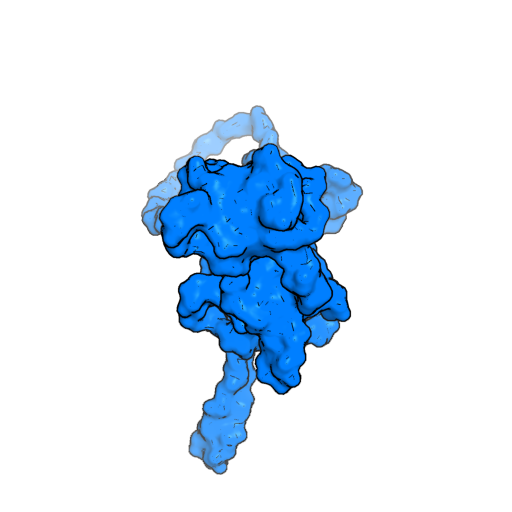44 110 ALA A N 1
ATOM 889 C CA . ALA A 1 110 ? -20.697 4.618 13.575 1.00 92.44 110 ALA A CA 1
ATOM 890 C C . ALA A 1 110 ? -19.871 5.444 14.574 1.00 92.44 110 ALA A C 1
ATOM 892 O O . ALA A 1 110 ? -19.073 4.904 15.338 1.00 92.44 110 ALA A O 1
ATOM 893 N N . GLY A 1 111 ? -20.140 6.750 14.619 1.00 89.94 111 GLY A N 1
ATOM 894 C CA . GLY A 1 111 ? -19.739 7.641 15.711 1.00 89.94 111 GLY A CA 1
ATOM 895 C C . GLY A 1 111 ? -20.880 7.873 16.702 1.00 89.94 111 GLY A C 1
ATOM 896 O O . GLY A 1 111 ? -22.041 7.605 16.397 1.00 89.94 111 GLY A O 1
ATOM 897 N N . THR A 1 112 ? -20.562 8.428 17.872 1.00 81.19 112 THR A N 1
ATOM 898 C CA . THR A 1 112 ? -21.541 8.637 18.966 1.00 81.19 112 THR A CA 1
ATOM 899 C C . THR A 1 112 ? -22.692 9.588 18.602 1.00 81.19 112 THR A C 1
ATOM 901 O O . THR A 1 112 ? -23.813 9.401 19.066 1.00 81.19 112 THR A O 1
ATOM 904 N N . ASP A 1 113 ? -22.451 10.553 17.710 1.00 71.62 113 ASP A N 1
ATOM 905 C CA . ASP A 1 113 ? -23.398 11.643 17.420 1.00 71.62 113 ASP A CA 1
ATOM 906 C C . ASP A 1 113 ? -24.176 11.467 16.100 1.00 71.62 113 ASP A C 1
ATOM 908 O O . ASP A 1 113 ? -24.764 12.423 15.593 1.00 71.62 113 ASP A O 1
ATOM 912 N N . GLY A 1 114 ? -24.117 10.290 15.463 1.00 63.03 114 GLY A N 1
ATOM 913 C CA . GLY A 1 114 ? -24.717 10.080 14.134 1.00 63.03 114 GLY A CA 1
ATOM 914 C C . GLY A 1 114 ? -24.092 10.939 13.022 1.00 63.03 114 GLY A C 1
ATOM 915 O 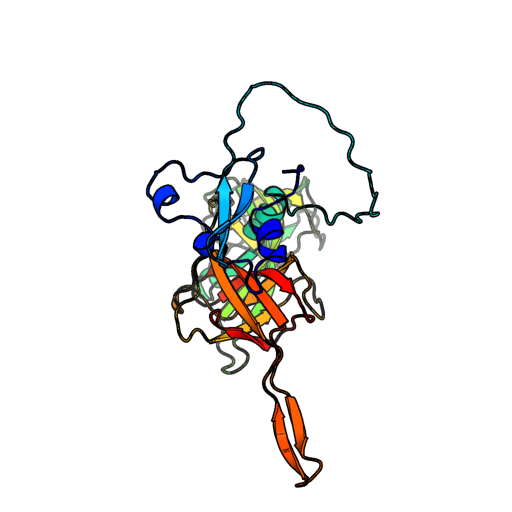O . GLY A 1 114 ? -24.665 11.081 11.943 1.00 63.03 114 GLY A O 1
ATOM 916 N N . ARG A 1 115 ? -22.919 11.539 13.274 1.00 67.12 115 ARG A N 1
ATOM 917 C CA . ARG A 1 115 ? -22.152 12.293 12.277 1.00 67.12 115 ARG A CA 1
ATOM 918 C C . ARG A 1 115 ? -21.481 11.325 11.307 1.00 67.12 115 ARG A C 1
ATOM 920 O O . ARG A 1 115 ? -20.859 10.355 11.725 1.00 67.12 115 ARG A O 1
ATOM 927 N N . ASN A 1 116 ? -21.534 11.652 10.017 1.00 69.69 116 ASN A N 1
ATOM 928 C CA . ASN A 1 116 ? -20.882 10.865 8.962 1.00 69.69 116 ASN A CA 1
ATOM 929 C C . ASN A 1 116 ? -19.346 10.957 8.986 1.00 69.69 116 ASN A C 1
ATOM 931 O O . ASN A 1 116 ? -18.676 10.161 8.335 1.00 69.69 116 ASN A O 1
ATOM 935 N N . PHE A 1 117 ? -18.793 11.926 9.720 1.00 78.00 117 PHE A N 1
ATOM 936 C CA . PHE A 1 117 ? -17.358 12.153 9.843 1.00 78.00 117 PHE A CA 1
ATOM 937 C C . PHE A 1 117 ? -16.982 12.315 11.315 1.00 78.00 117 PHE A C 1
ATOM 939 O O . PHE A 1 117 ? -17.623 13.078 12.045 1.00 78.00 117 PHE A O 1
ATOM 946 N N . MET A 1 118 ? -15.941 11.602 11.729 1.00 89.94 118 MET A N 1
ATOM 947 C CA . MET A 1 118 ? -15.436 11.524 13.098 1.00 89.94 118 MET A CA 1
ATOM 948 C C . MET A 1 118 ? -13.998 12.056 13.127 1.00 89.94 118 MET A C 1
ATOM 950 O O . MET A 1 118 ? -13.239 11.871 12.177 1.00 89.94 118 MET A O 1
ATOM 954 N N . GLN A 1 119 ? -13.638 12.779 14.184 1.00 91.38 119 GLN A N 1
ATOM 955 C CA . GLN A 1 119 ? -12.316 13.396 14.353 1.00 91.38 119 GLN A CA 1
ATOM 956 C C . GLN A 1 119 ? -11.714 12.996 15.702 1.00 91.38 119 GLN A C 1
ATOM 958 O O . GLN A 1 119 ? -12.410 12.431 16.552 1.00 91.38 119 GLN A O 1
ATOM 963 N N . ALA A 1 120 ? -10.435 13.307 15.910 1.00 92.69 120 ALA A N 1
ATOM 964 C CA . ALA A 1 120 ? -9.763 13.100 17.188 1.00 92.69 120 ALA A CA 1
ATOM 965 C C . ALA A 1 120 ? -10.585 13.659 18.371 1.00 92.69 120 ALA A C 1
ATOM 967 O O . ALA A 1 120 ? -11.219 14.712 18.278 1.00 92.69 120 ALA A O 1
ATOM 968 N N . GLY A 1 121 ? -10.597 12.917 19.476 1.00 91.06 121 GLY A N 1
ATOM 969 C CA . GLY A 1 121 ? -11.389 13.176 20.678 1.00 91.06 121 GLY A CA 1
ATOM 970 C C . GLY A 1 121 ? -12.810 12.602 20.652 1.00 91.06 121 GLY A C 1
ATOM 971 O O . GLY A 1 121 ? -13.459 12.572 21.697 1.00 91.06 121 GLY A O 1
ATOM 972 N N . THR A 1 122 ? -13.308 12.129 19.504 1.00 92.19 122 THR A N 1
ATOM 973 C CA . THR A 1 122 ? -14.648 11.525 19.413 1.00 92.19 122 THR A CA 1
ATOM 974 C C . THR A 1 122 ? -14.623 10.018 19.660 1.00 92.19 122 THR A C 1
ATOM 976 O O . THR A 1 122 ? -13.668 9.330 19.301 1.00 92.19 122 THR A O 1
ATOM 979 N N . THR A 1 123 ? -15.696 9.497 20.256 1.00 94.75 123 THR A N 1
ATOM 980 C CA . THR A 1 123 ? -15.900 8.053 20.397 1.00 94.75 123 THR A CA 1
ATOM 981 C C . THR A 1 123 ? -16.545 7.474 19.139 1.00 94.75 123 THR A C 1
ATOM 983 O O . THR A 1 123 ? -17.561 7.991 18.645 1.00 94.75 123 THR A O 1
ATOM 986 N N . VAL A 1 124 ? -15.992 6.347 18.697 1.00 95.69 124 VAL A N 1
ATOM 987 C CA . VAL A 1 124 ? -16.470 5.518 17.592 1.00 95.69 124 VAL A CA 1
ATOM 988 C C . VAL A 1 124 ? -16.803 4.108 18.066 1.00 95.69 124 VAL A C 1
ATOM 990 O O . VAL A 1 124 ? -16.307 3.632 19.088 1.00 95.69 124 VAL A O 1
ATOM 993 N N . PHE A 1 125 ? -17.661 3.446 17.302 1.00 95.31 125 PHE A N 1
ATOM 994 C CA . PHE A 1 125 ? -18.060 2.065 17.512 1.00 95.31 125 PHE A CA 1
ATOM 995 C C . PHE A 1 125 ? -17.586 1.222 16.340 1.00 95.31 125 PHE A C 1
ATOM 997 O O . PHE A 1 125 ? -17.763 1.621 15.184 1.00 95.31 125 PHE A O 1
ATOM 1004 N N . ALA A 1 126 ? -17.019 0.058 16.631 1.00 96.19 126 ALA A N 1
ATOM 1005 C CA . ALA A 1 126 ? -16.479 -0.839 15.622 1.00 96.19 126 ALA A CA 1
ATOM 1006 C C . ALA A 1 126 ? -17.004 -2.262 15.782 1.00 96.19 126 ALA A C 1
ATOM 1008 O O . ALA A 1 126 ? -17.233 -2.727 16.894 1.00 96.19 126 ALA A O 1
ATOM 1009 N N . ARG A 1 127 ? -17.193 -2.945 14.655 1.00 96.44 127 ARG A N 1
ATOM 1010 C CA . ARG A 1 127 ? -17.568 -4.356 14.589 1.00 96.44 127 ARG A CA 1
ATOM 1011 C C . ARG A 1 127 ? -16.373 -5.183 14.148 1.00 96.44 127 ARG A C 1
ATOM 1013 O O . ARG A 1 127 ? -15.667 -4.800 13.220 1.00 96.44 127 ARG A O 1
ATOM 1020 N N . GLY A 1 128 ? -16.211 -6.339 14.764 1.00 91.50 128 GLY A N 1
ATOM 1021 C CA . GLY A 1 128 ? -15.167 -7.303 14.462 1.00 91.50 128 GLY A CA 1
ATOM 1022 C C . GLY A 1 128 ? -15.020 -8.271 15.622 1.00 91.50 128 GLY A C 1
ATOM 1023 O O . GLY A 1 128 ? -15.709 -8.140 16.637 1.00 91.50 128 GLY A O 1
ATOM 1024 N N . THR A 1 129 ? -14.134 -9.238 15.460 1.00 78.75 129 THR A N 1
ATOM 1025 C CA . THR A 1 129 ? -13.667 -10.075 16.562 1.00 78.75 129 THR A CA 1
ATOM 1026 C C . THR A 1 129 ? -12.306 -9.566 17.031 1.00 78.75 129 THR A C 1
ATOM 1028 O O . THR A 1 129 ? -11.671 -8.774 16.339 1.00 78.75 129 THR A O 1
ATOM 1031 N N . ASP A 1 130 ? -11.885 -10.001 18.218 1.00 75.75 130 ASP A N 1
ATOM 1032 C CA . ASP A 1 130 ? -10.485 -9.898 18.648 1.00 75.75 130 ASP A CA 1
ATOM 1033 C C . ASP A 1 130 ? -9.968 -8.462 18.847 1.00 75.75 130 ASP A C 1
ATOM 1035 O O . ASP A 1 130 ? -8.871 -8.106 18.429 1.00 75.75 130 ASP A O 1
ATOM 1039 N N . PHE A 1 131 ? -10.750 -7.630 19.547 1.00 88.44 131 PHE A N 1
ATOM 1040 C CA . PHE A 1 131 ? -10.237 -6.375 20.099 1.00 88.44 131 PHE A CA 1
ATOM 1041 C C . PHE A 1 131 ? -9.336 -6.649 21.320 1.00 88.44 131 PHE A C 1
ATOM 1043 O O . PHE A 1 131 ? -9.747 -6.412 22.451 1.00 88.44 131 PHE A O 1
ATOM 1050 N N . ASP A 1 132 ? -8.135 -7.185 21.102 1.00 89.06 132 ASP A N 1
ATOM 1051 C CA . ASP A 1 132 ? -7.221 -7.657 22.154 1.00 89.06 132 ASP A CA 1
ATOM 1052 C C . ASP A 1 132 ? -6.035 -6.716 22.455 1.00 89.06 132 ASP A C 1
ATOM 1054 O O . ASP A 1 132 ? -5.343 -6.882 23.462 1.00 89.06 132 ASP A O 1
ATOM 1058 N N . GLN A 1 133 ? -5.813 -5.704 21.614 1.00 92.81 133 GLN A N 1
ATOM 1059 C CA . GLN A 1 133 ? -4.839 -4.635 21.842 1.00 92.81 133 GLN A CA 1
ATOM 1060 C C . GLN A 1 133 ? -5.485 -3.377 22.426 1.00 92.81 133 GLN A C 1
ATOM 1062 O O . GLN A 1 133 ? -6.671 -3.116 22.232 1.00 92.81 133 GLN A O 1
ATOM 1067 N N . ALA A 1 134 ? -4.684 -2.555 23.106 1.00 94.62 134 ALA A N 1
ATOM 1068 C CA . ALA A 1 134 ? -5.123 -1.245 23.589 1.00 94.62 134 ALA A CA 1
ATOM 1069 C C . ALA A 1 134 ? -5.208 -0.212 22.453 1.00 94.62 134 ALA A C 1
ATOM 1071 O O . ALA A 1 134 ? -6.138 0.590 22.403 1.00 94.62 134 ALA A O 1
ATOM 1072 N N . GLU A 1 135 ? -4.251 -0.248 21.525 1.00 95.50 135 GLU A N 1
ATOM 1073 C CA . GLU A 1 135 ? -4.087 0.754 20.474 1.00 95.50 135 GLU A CA 1
ATOM 1074 C C . GLU A 1 135 ? -4.347 0.154 19.092 1.00 95.50 135 GLU A C 1
ATOM 1076 O O . GLU A 1 135 ? -3.834 -0.913 18.747 1.00 95.50 135 GLU A O 1
ATOM 1081 N N . TYR A 1 136 ? -5.117 0.879 18.283 1.00 95.62 136 TYR A N 1
ATOM 1082 C CA . TYR A 1 136 ? -5.419 0.544 16.898 1.00 95.62 136 TYR A CA 1
ATOM 1083 C C . TYR A 1 136 ? -5.117 1.723 15.993 1.00 95.62 136 TYR A C 1
ATOM 1085 O O . TYR A 1 136 ? -5.363 2.881 16.332 1.00 95.62 136 TYR A O 1
ATOM 1093 N N . ARG A 1 137 ? -4.669 1.407 14.786 1.00 95.19 137 ARG A N 1
ATOM 1094 C CA . ARG A 1 137 ? -4.585 2.351 13.681 1.00 95.19 137 ARG A CA 1
ATOM 1095 C C . ARG A 1 137 ? -5.814 2.206 12.793 1.00 95.19 137 ARG A C 1
ATOM 1097 O O . ARG A 1 137 ? -6.306 1.104 12.548 1.00 95.19 137 ARG A O 1
ATOM 1104 N N . VAL A 1 138 ? -6.319 3.336 12.321 1.00 95.75 138 VAL A N 1
ATOM 1105 C CA . VAL A 1 138 ? -7.500 3.439 11.465 1.00 95.75 138 VAL A CA 1
ATOM 1106 C C . VAL A 1 138 ? -7.048 3.623 10.023 1.00 95.75 138 VAL A C 1
ATOM 1108 O O . VAL A 1 138 ? -6.275 4.532 9.713 1.00 95.75 138 VAL A O 1
ATOM 1111 N N . PHE A 1 139 ? -7.588 2.803 9.130 1.00 94.50 139 PHE A N 1
ATOM 1112 C CA . PHE A 1 139 ? -7.237 2.774 7.719 1.00 94.50 139 PHE A CA 1
ATOM 1113 C C . PHE A 1 139 ? -8.468 2.886 6.824 1.00 94.50 139 PHE A C 1
ATOM 1115 O O . PHE A 1 139 ? -9.471 2.206 7.023 1.00 94.50 139 PHE A O 1
ATOM 1122 N N . ARG A 1 140 ? -8.390 3.705 5.780 1.00 93.56 140 ARG A N 1
ATOM 1123 C CA . ARG A 1 140 ? -9.424 3.812 4.757 1.00 93.56 140 ARG A CA 1
ATOM 1124 C C . ARG A 1 140 ? -9.119 2.885 3.581 1.00 93.56 140 ARG A C 1
ATOM 1126 O O . ARG A 1 140 ? -8.044 2.996 3.000 1.00 93.56 140 ARG A O 1
ATOM 1133 N N . PRO A 1 141 ? -10.061 2.022 3.173 1.00 93.00 141 PRO A N 1
ATOM 1134 C CA . PRO A 1 141 ? -9.941 1.273 1.928 1.00 93.00 141 PRO A CA 1
ATOM 1135 C C . PRO A 1 141 ? -9.955 2.210 0.719 1.00 93.00 141 PRO A C 1
ATOM 1137 O O . PRO A 1 141 ? -10.858 3.037 0.588 1.00 93.00 141 PRO A O 1
ATOM 1140 N N . GLU A 1 142 ? -8.997 2.046 -0.188 1.00 88.88 142 GLU A N 1
ATOM 1141 C CA . GLU A 1 142 ? -8.936 2.799 -1.447 1.00 88.88 142 GLU A CA 1
ATOM 1142 C C . GLU A 1 142 ? -9.342 1.972 -2.677 1.00 88.88 142 GLU A C 1
ATOM 1144 O O . GLU A 1 142 ? -9.404 2.506 -3.782 1.00 88.88 142 GLU A O 1
ATOM 1149 N N . GLY A 1 143 ? -9.613 0.676 -2.501 1.00 89.44 143 GLY A N 1
ATOM 1150 C CA . GLY A 1 143 ? -10.082 -0.215 -3.562 1.00 89.44 143 GLY A CA 1
ATOM 1151 C C . GLY A 1 143 ? -9.275 -1.503 -3.694 1.00 89.44 143 GLY A C 1
ATOM 1152 O O . GLY A 1 143 ? -8.356 -1.777 -2.920 1.00 89.44 143 GLY A O 1
ATOM 1153 N N . GLU A 1 144 ? -9.667 -2.305 -4.680 1.00 94.50 144 GLU A N 1
ATOM 1154 C CA . GLU A 1 144 ? -8.995 -3.550 -5.047 1.00 94.50 144 GLU A CA 1
ATOM 1155 C C . GLU A 1 144 ? -7.782 -3.260 -5.932 1.00 94.50 144 GLU A C 1
ATOM 1157 O O . GLU A 1 144 ? -7.869 -2.506 -6.901 1.00 94.50 144 GLU A O 1
ATOM 1162 N N . LEU A 1 145 ? -6.667 -3.911 -5.629 1.00 94.50 145 LEU A N 1
ATOM 1163 C CA . LEU A 1 145 ? -5.527 -4.039 -6.518 1.00 94.50 145 LEU A CA 1
ATOM 1164 C C . LEU A 1 145 ? -5.751 -5.261 -7.404 1.00 94.50 145 LEU A C 1
ATOM 1166 O O . LEU A 1 145 ? -6.042 -6.359 -6.914 1.00 94.50 145 LEU A O 1
ATOM 1170 N N . ARG A 1 146 ? -5.622 -5.066 -8.713 1.00 95.31 146 ARG A N 1
ATOM 1171 C CA . ARG A 1 146 ? -5.760 -6.125 -9.709 1.00 95.31 146 ARG A CA 1
ATOM 1172 C C . ARG A 1 146 ? -4.608 -6.073 -10.686 1.00 95.31 146 ARG A C 1
ATOM 1174 O O . ARG A 1 146 ? -4.152 -4.993 -11.050 1.00 95.31 146 ARG A O 1
ATOM 1181 N N . ASP A 1 147 ? -4.168 -7.250 -11.093 1.00 94.19 147 ASP A N 1
ATOM 1182 C CA . ASP A 1 147 ? -3.155 -7.389 -12.123 1.00 94.19 147 ASP A CA 1
ATOM 1183 C C . ASP A 1 147 ? -3.701 -6.861 -13.467 1.00 94.19 147 ASP A C 1
ATOM 1185 O O . ASP A 1 147 ? -4.784 -7.297 -13.870 1.00 94.19 147 ASP A O 1
ATOM 1189 N N . PRO A 1 148 ? -3.018 -5.934 -14.164 1.00 90.62 148 PRO A N 1
ATOM 1190 C CA . PRO A 1 148 ? -3.556 -5.305 -15.371 1.00 90.62 148 PRO A CA 1
ATOM 1191 C C . PRO A 1 148 ? -3.738 -6.278 -16.539 1.00 90.62 148 PRO A C 1
ATOM 1193 O O . PRO A 1 148 ? -4.643 -6.090 -17.352 1.00 90.62 148 PRO A O 1
ATOM 1196 N N . ASP A 1 149 ? -2.911 -7.324 -16.603 1.00 90.81 149 ASP A N 1
ATOM 1197 C CA . ASP A 1 149 ? -2.884 -8.261 -17.725 1.00 90.81 149 ASP A CA 1
ATOM 1198 C C . ASP A 1 149 ? -3.880 -9.413 -17.516 1.00 90.81 149 ASP A C 1
ATOM 1200 O O . ASP A 1 149 ? -4.661 -9.761 -18.403 1.00 90.81 149 ASP A O 1
ATOM 1204 N N . SER A 1 150 ? -3.876 -10.009 -16.323 1.00 93.75 150 SER A N 1
ATOM 1205 C CA . SER A 1 150 ? -4.684 -11.187 -15.987 1.00 93.75 150 SER A CA 1
ATOM 1206 C C . SER A 1 150 ? -5.991 -10.865 -15.260 1.00 93.75 150 SER A C 1
ATOM 1208 O O . SER A 1 150 ? -6.849 -11.741 -15.118 1.00 93.75 150 SER A O 1
ATOM 1210 N N . ASN A 1 151 ? -6.156 -9.630 -14.775 1.00 93.94 151 ASN A N 1
ATOM 1211 C CA . ASN A 1 151 ? -7.247 -9.201 -13.896 1.00 93.94 151 ASN A CA 1
ATOM 1212 C C . ASN A 1 151 ? -7.329 -9.988 -12.568 1.00 93.94 151 ASN A C 1
ATOM 1214 O O . ASN A 1 151 ? -8.357 -9.966 -11.873 1.00 93.94 151 ASN A O 1
ATOM 1218 N N . ALA A 1 152 ? -6.254 -10.697 -12.203 1.00 95.38 152 ALA A N 1
ATOM 1219 C CA . ALA A 1 152 ? -6.154 -11.423 -10.947 1.00 95.38 152 ALA A CA 1
ATOM 1220 C C . ALA A 1 152 ? -6.252 -10.455 -9.762 1.00 95.38 152 ALA A C 1
ATOM 1222 O O . ALA A 1 152 ? -5.705 -9.356 -9.794 1.00 95.38 152 ALA A O 1
ATOM 1223 N N . PHE A 1 153 ? -6.961 -10.858 -8.708 1.00 95.50 153 PHE A N 1
ATOM 1224 C CA . PHE A 1 153 ? -7.045 -10.075 -7.478 1.00 95.50 153 PHE A CA 1
ATOM 1225 C C . PHE A 1 153 ? -5.724 -10.166 -6.705 1.00 95.50 153 PHE A C 1
ATOM 1227 O O . PHE A 1 153 ? -5.236 -11.268 -6.448 1.00 95.50 153 PHE A O 1
ATOM 1234 N N . LEU A 1 154 ? -5.164 -9.014 -6.336 1.00 95.62 154 LEU A N 1
ATOM 1235 C CA . LEU A 1 154 ? -3.863 -8.909 -5.671 1.00 95.62 154 LEU A CA 1
ATOM 1236 C C . LEU A 1 154 ? -3.962 -8.424 -4.217 1.00 95.62 154 LEU A C 1
ATOM 1238 O O . LEU A 1 154 ? -3.018 -8.610 -3.456 1.00 95.62 154 LEU A O 1
ATOM 1242 N N . GLY A 1 155 ? -5.093 -7.839 -3.817 1.00 94.88 155 GLY A N 1
ATOM 1243 C CA . GLY A 1 155 ? -5.334 -7.372 -2.450 1.00 94.88 155 GLY A CA 1
ATOM 1244 C C . GLY A 1 155 ? -6.208 -6.121 -2.400 1.00 94.88 155 GLY A C 1
ATOM 1245 O O . GLY A 1 155 ? -6.600 -5.578 -3.430 1.00 94.88 155 GLY A O 1
ATOM 1246 N N . PHE A 1 156 ? -6.511 -5.641 -1.200 1.00 94.00 156 PHE A N 1
ATOM 1247 C CA . PHE A 1 156 ? -7.117 -4.328 -0.976 1.00 94.00 156 PHE A CA 1
ATOM 1248 C C . PHE A 1 156 ? -6.036 -3.349 -0.539 1.00 94.00 156 PHE A C 1
ATOM 1250 O O . PHE A 1 156 ? -5.359 -3.623 0.446 1.00 94.00 156 PHE A O 1
ATOM 1257 N N . SER A 1 157 ? -5.891 -2.210 -1.220 1.00 91.94 157 SER A N 1
ATOM 1258 C CA . SER A 1 157 ? -5.003 -1.135 -0.755 1.00 91.94 157 SER A CA 1
ATOM 1259 C C . SER A 1 157 ? -5.719 -0.268 0.274 1.00 91.94 157 SER A C 1
ATOM 1261 O O . SER A 1 157 ? -6.864 0.143 0.044 1.00 91.94 157 SER A O 1
ATOM 1263 N N . LEU A 1 158 ? -5.050 0.027 1.382 1.00 91.50 158 LEU A N 1
ATOM 1264 C CA . LEU A 1 158 ? -5.559 0.859 2.460 1.00 91.50 158 LEU A CA 1
ATOM 1265 C C . LEU A 1 158 ? -4.608 2.034 2.720 1.00 91.50 158 LEU A C 1
ATOM 1267 O O . LEU A 1 158 ? -3.393 1.889 2.614 1.00 91.50 158 LEU A O 1
ATOM 1271 N N . VAL A 1 159 ? -5.174 3.179 3.106 1.00 87.31 159 VAL A N 1
ATOM 1272 C CA . VAL A 1 159 ? -4.432 4.386 3.493 1.00 87.31 159 VAL A CA 1
ATOM 1273 C C . VAL A 1 159 ? -4.715 4.747 4.945 1.00 87.31 159 VAL A C 1
ATOM 1275 O O . VAL A 1 159 ? -5.857 4.695 5.401 1.00 87.31 159 VAL A O 1
ATOM 1278 N N . TYR A 1 160 ? -3.683 5.114 5.694 1.00 89.69 160 TYR A N 1
ATOM 1279 C CA . TYR A 1 160 ? -3.823 5.514 7.090 1.00 89.69 160 TYR A CA 1
ATOM 1280 C C . TYR A 1 160 ? -4.634 6.816 7.244 1.00 89.69 160 TYR A C 1
ATOM 1282 O O . TYR A 1 160 ? -4.413 7.798 6.532 1.00 89.69 160 TYR A O 1
ATOM 1290 N N . VAL A 1 161 ? -5.564 6.854 8.207 1.00 93.00 161 VAL A N 1
ATOM 1291 C CA . VAL A 1 161 ? -6.403 8.038 8.480 1.00 93.00 161 VAL A CA 1
ATOM 1292 C C . VAL A 1 161 ? -6.348 8.542 9.923 1.00 93.00 161 VAL A C 1
ATOM 1294 O O . VAL A 1 161 ? -6.686 9.708 10.150 1.00 93.00 161 VAL A O 1
ATOM 1297 N N . GLY A 1 162 ? -5.900 7.737 10.887 1.00 93.88 162 GLY A N 1
ATOM 1298 C CA . GLY A 1 162 ? -5.785 8.152 12.288 1.00 93.88 162 GLY A CA 1
ATOM 1299 C C . GLY A 1 162 ? -5.531 7.000 13.254 1.00 93.88 162 GLY A C 1
ATOM 1300 O O . GLY A 1 162 ? -5.351 5.864 12.832 1.00 93.88 162 GLY A O 1
ATOM 1301 N N . ASP A 1 163 ? -5.579 7.297 14.549 1.00 95.62 163 ASP A N 1
ATOM 1302 C CA . ASP A 1 163 ? -5.370 6.340 15.639 1.00 95.62 163 ASP A CA 1
ATOM 1303 C C . ASP A 1 163 ? -6.583 6.290 16.572 1.00 95.62 163 ASP A C 1
ATOM 1305 O O . ASP A 1 163 ? -7.316 7.275 16.736 1.00 95.62 163 ASP A O 1
ATOM 1309 N N . ALA A 1 164 ? -6.776 5.143 17.217 1.00 96.75 164 ALA A N 1
ATOM 1310 C CA . ALA A 1 164 ? -7.842 4.899 18.172 1.00 96.75 164 ALA A CA 1
ATOM 1311 C C . ALA A 1 164 ? -7.340 4.094 19.380 1.00 96.75 164 ALA A C 1
ATOM 1313 O O . ALA A 1 164 ? -6.576 3.143 19.238 1.00 96.75 164 ALA A O 1
ATOM 1314 N N . MET A 1 165 ? -7.818 4.453 20.568 1.00 97.75 165 MET A N 1
ATOM 1315 C CA . MET A 1 165 ? -7.609 3.706 21.807 1.00 97.75 165 MET A CA 1
ATOM 1316 C C . MET A 1 165 ? -8.888 2.941 22.153 1.00 97.75 165 MET A C 1
ATOM 1318 O O . MET A 1 165 ? -9.980 3.514 22.127 1.00 97.75 165 MET A O 1
ATOM 1322 N N . LEU A 1 166 ? -8.767 1.659 22.482 1.00 97.62 166 LEU A N 1
ATOM 1323 C CA . LEU A 1 166 ? -9.880 0.830 22.931 1.00 97.62 166 LEU A CA 1
ATOM 1324 C C . LEU A 1 166 ? -10.327 1.259 24.337 1.00 97.62 166 LEU A C 1
ATOM 1326 O O . LEU A 1 166 ? -9.542 1.251 25.279 1.00 97.62 166 LEU A O 1
ATOM 1330 N N . GLU A 1 167 ? -11.601 1.630 24.485 1.00 96.50 167 GLU A N 1
ATOM 1331 C CA . GLU A 1 167 ? -12.203 1.954 25.788 1.00 96.50 167 GLU A CA 1
ATOM 1332 C C . GLU A 1 167 ? -12.972 0.762 26.364 1.00 96.50 167 GLU A C 1
ATOM 1334 O O . GLU A 1 167 ? -12.996 0.554 27.577 1.00 96.50 167 GLU A O 1
ATOM 1339 N N . GLN A 1 168 ? -13.650 0.006 25.497 1.00 95.50 168 GLN A N 1
ATOM 1340 C CA . GLN A 1 168 ? -14.466 -1.132 25.895 1.00 95.50 168 GLN A CA 1
ATOM 1341 C C . GLN A 1 168 ? -14.507 -2.184 24.787 1.00 95.50 168 GLN A C 1
ATOM 1343 O O . GLN A 1 168 ? -14.902 -1.893 23.656 1.00 95.50 168 GLN A O 1
ATOM 1348 N N . GLU A 1 169 ? -14.159 -3.417 25.142 1.00 94.38 169 GLU A N 1
ATOM 1349 C CA . GLU A 1 169 ? -14.337 -4.598 24.296 1.00 94.38 169 GLU A CA 1
ATOM 1350 C C . GLU A 1 169 ? -15.825 -4.905 24.044 1.00 94.38 169 GLU A C 1
ATOM 1352 O O . GLU A 1 169 ? -16.696 -4.599 24.866 1.00 94.38 169 GLU A O 1
ATOM 1357 N N . GLY A 1 170 ? -16.123 -5.554 22.917 1.00 91.06 170 GLY A N 1
ATOM 1358 C CA . GLY A 1 170 ? -17.466 -6.021 22.568 1.00 91.06 170 GLY A CA 1
ATOM 1359 C C . GLY A 1 170 ? -17.722 -6.037 21.061 1.00 91.06 170 GLY A C 1
ATOM 1360 O O . GLY A 1 170 ? -16.838 -5.731 20.268 1.00 91.06 170 GLY A O 1
ATOM 1361 N N . ASP A 1 171 ? -18.958 -6.359 20.672 1.00 92.31 171 ASP A N 1
ATOM 1362 C CA . ASP A 1 171 ? -19.478 -6.120 19.319 1.00 92.31 171 ASP A CA 1
ATOM 1363 C C . ASP A 1 171 ? -20.816 -5.349 19.419 1.00 92.31 171 ASP A C 1
ATOM 1365 O O . ASP A 1 171 ? -21.857 -5.948 19.712 1.00 92.31 171 ASP A O 1
ATOM 1369 N N . PRO A 1 172 ? -20.811 -4.015 19.233 1.00 94.81 172 PRO A N 1
ATOM 1370 C CA . PRO A 1 172 ? -19.653 -3.220 18.840 1.00 94.81 172 PRO A CA 1
ATOM 1371 C C . PRO A 1 172 ? -18.702 -2.912 20.004 1.00 94.81 172 PRO A C 1
ATOM 1373 O O . PRO A 1 172 ? -19.144 -2.630 21.119 1.00 94.81 172 PRO A O 1
ATOM 1376 N N . ALA A 1 173 ? -17.404 -2.878 19.714 1.00 97.00 173 ALA A N 1
ATOM 1377 C CA . ALA A 1 173 ? -16.399 -2.314 20.602 1.00 97.00 173 ALA A CA 1
ATOM 1378 C C . ALA A 1 173 ? -16.483 -0.788 20.584 1.00 97.00 173 ALA A C 1
ATOM 1380 O O . ALA A 1 173 ? -16.878 -0.178 19.583 1.00 97.00 173 ALA A O 1
ATOM 1381 N N . ARG A 1 174 ? -16.090 -0.168 21.694 1.00 96.25 174 ARG A N 1
ATOM 1382 C CA . ARG A 1 174 ? -16.051 1.282 21.867 1.00 96.25 174 ARG A CA 1
ATOM 1383 C C . ARG A 1 174 ? -14.600 1.744 21.870 1.00 96.25 174 ARG A C 1
ATOM 1385 O O . ARG A 1 174 ? -13.813 1.296 22.701 1.00 96.25 174 ARG A O 1
ATOM 1392 N N . LEU A 1 175 ? -14.268 2.662 20.967 1.00 96.94 175 LEU A N 1
ATOM 1393 C CA . LEU A 1 175 ? -12.933 3.237 20.850 1.00 96.94 175 LEU A CA 1
ATOM 1394 C C . LEU A 1 175 ? -13.002 4.763 20.888 1.00 96.94 175 LEU A C 1
ATOM 1396 O O . LEU A 1 175 ? -13.954 5.367 20.390 1.00 96.94 175 LEU A O 1
ATOM 1400 N N . GLN A 1 176 ? -11.972 5.397 21.431 1.00 97.06 176 GLN A N 1
ATOM 1401 C CA . GLN A 1 176 ? -11.768 6.836 21.350 1.00 97.06 176 GLN A CA 1
ATOM 1402 C C . GLN A 1 176 ? -10.729 7.143 20.274 1.00 97.06 176 GLN A C 1
ATOM 1404 O O . GLN A 1 176 ? -9.610 6.645 20.340 1.00 97.06 176 GLN A O 1
ATOM 1409 N N . LEU A 1 177 ? -11.072 7.988 19.297 1.00 96.50 177 LEU A N 1
ATOM 1410 C CA . LEU A 1 177 ? -10.090 8.474 18.328 1.00 96.50 177 LEU A CA 1
ATOM 1411 C C . LEU A 1 177 ? -9.086 9.379 19.041 1.00 96.50 177 LEU A C 1
ATOM 1413 O O . LEU A 1 177 ? -9.474 10.391 19.626 1.00 96.50 177 LEU A O 1
ATOM 1417 N N . THR A 1 178 ? -7.805 9.044 18.979 1.00 96.56 178 THR A N 1
ATOM 1418 C CA . THR A 1 178 ? -6.728 9.800 19.633 1.00 96.56 178 THR A CA 1
ATOM 1419 C C . THR A 1 178 ? -6.063 10.773 18.666 1.00 96.56 178 THR A C 1
ATOM 1421 O O . THR A 1 178 ? -5.725 11.892 19.052 1.00 96.56 178 THR A O 1
ATOM 1424 N N . SER A 1 179 ? -5.949 10.396 17.391 1.00 93.81 179 SER A N 1
ATOM 1425 C CA . SER A 1 179 ? -5.393 11.225 16.322 1.00 93.81 179 SER A CA 1
ATOM 1426 C C . SER A 1 179 ? -6.189 11.026 15.027 1.00 93.81 179 SER A C 1
ATOM 1428 O O . SER A 1 179 ? -6.762 9.964 14.793 1.00 93.81 179 SER A O 1
ATOM 1430 N N . THR A 1 180 ? -6.252 12.050 14.174 1.00 92.50 180 THR A N 1
ATOM 1431 C CA . THR A 1 180 ? -6.852 11.935 12.836 1.00 92.50 180 THR A CA 1
ATOM 1432 C C . THR A 1 180 ? -6.102 12.809 11.843 1.00 92.50 180 THR A C 1
ATOM 1434 O O . THR A 1 180 ? -6.054 14.026 12.024 1.00 92.50 180 THR A O 1
ATOM 1437 N N . ARG A 1 181 ? -5.572 12.211 10.771 1.00 88.88 181 ARG A N 1
ATOM 1438 C CA . ARG A 1 181 ? -5.047 12.933 9.596 1.00 88.88 181 ARG A CA 1
ATOM 1439 C C . ARG A 1 181 ? -6.152 13.283 8.610 1.00 88.88 181 ARG A C 1
ATOM 1441 O O . ARG A 1 181 ? -6.100 14.317 7.952 1.00 88.88 181 ARG A O 1
ATOM 1448 N N . GLN A 1 182 ? -7.174 12.436 8.542 1.00 89.31 182 GLN A N 1
ATOM 1449 C CA . GLN A 1 182 ? -8.385 12.677 7.772 1.00 89.31 182 GLN A CA 1
ATOM 1450 C C . GLN A 1 182 ? -9.613 12.373 8.634 1.00 89.31 182 GLN A C 1
ATOM 1452 O O . GLN A 1 182 ? -9.530 11.541 9.537 1.00 89.31 182 GLN A O 1
ATOM 1457 N N . PRO A 1 183 ? -10.776 12.993 8.361 1.00 91.19 183 PRO A N 1
ATOM 1458 C CA . PRO A 1 183 ? -11.999 12.628 9.058 1.00 91.19 183 PRO A CA 1
ATOM 1459 C C . PRO A 1 183 ? -12.329 11.149 8.827 1.00 91.19 183 PRO A C 1
ATOM 1461 O O . PRO A 1 183 ? -12.487 10.724 7.676 1.00 91.19 183 PRO A O 1
ATOM 1464 N N . VAL A 1 184 ? -12.443 10.398 9.918 1.00 95.12 184 VAL A N 1
ATOM 1465 C CA . VAL A 1 184 ? -12.772 8.969 9.964 1.00 95.12 184 VAL A CA 1
ATOM 1466 C C . VAL A 1 184 ? -14.247 8.764 9.611 1.00 95.12 184 VAL A C 1
ATOM 1468 O O . VAL A 1 184 ? -15.083 9.630 9.889 1.00 95.12 184 VAL A O 1
ATOM 1471 N N . ARG A 1 185 ? -14.583 7.643 8.970 1.00 94.38 185 ARG A N 1
ATOM 1472 C CA . ARG A 1 185 ? -15.921 7.329 8.440 1.00 94.38 185 ARG A CA 1
ATOM 1473 C C . ARG A 1 185 ? -16.319 5.890 8.761 1.00 94.38 185 ARG A C 1
ATOM 1475 O O . ARG A 1 185 ? -15.476 5.044 9.045 1.00 94.38 185 ARG A O 1
ATOM 1482 N N . ALA A 1 186 ? -17.618 5.608 8.675 1.00 93.94 186 ALA A N 1
ATOM 1483 C CA . ALA A 1 186 ? -18.093 4.229 8.686 1.00 93.94 186 ALA A CA 1
ATOM 1484 C C . ALA A 1 186 ? -17.494 3.458 7.495 1.00 93.94 186 ALA A C 1
ATOM 1486 O O . ALA A 1 186 ? -17.458 3.974 6.378 1.00 93.94 186 ALA A O 1
ATOM 1487 N N . GLY A 1 187 ? -17.031 2.236 7.748 1.00 94.06 187 GLY A N 1
ATOM 1488 C CA . GLY A 1 187 ? -16.322 1.391 6.788 1.00 94.06 187 GLY A CA 1
ATOM 1489 C C . GLY A 1 187 ? -14.794 1.504 6.834 1.00 94.06 187 GLY A C 1
ATOM 1490 O O . GLY A 1 187 ? -14.132 0.625 6.282 1.00 94.06 187 GLY A O 1
ATOM 1491 N N . ASP A 1 188 ? -14.227 2.514 7.509 1.00 96.06 188 ASP A N 1
ATOM 1492 C CA . ASP A 1 188 ? -12.784 2.547 7.778 1.00 96.06 188 ASP A CA 1
ATOM 1493 C C . ASP A 1 188 ? -12.411 1.340 8.678 1.00 96.06 188 ASP A C 1
ATOM 1495 O O . ASP A 1 188 ? -13.160 0.957 9.582 1.00 96.06 188 ASP A O 1
ATOM 1499 N N . ARG A 1 189 ? -11.279 0.700 8.384 1.00 96.06 189 ARG A N 1
ATOM 1500 C CA . ARG A 1 189 ? -10.767 -0.522 9.016 1.00 96.06 189 ARG A CA 1
ATOM 1501 C C . ARG A 1 189 ? -9.885 -0.207 10.217 1.00 96.06 189 ARG A C 1
ATOM 1503 O O . ARG A 1 189 ? -9.242 0.837 10.251 1.00 96.06 189 ARG A O 1
ATOM 1510 N N . LEU A 1 190 ? -9.846 -1.120 11.179 1.00 95.75 190 LEU A N 1
ATOM 1511 C CA . LEU A 1 190 ? -8.974 -1.046 12.349 1.00 95.75 190 LEU A CA 1
ATOM 1512 C C . LEU A 1 190 ? -7.954 -2.173 12.281 1.00 95.75 190 LEU A C 1
ATOM 1514 O O . LEU A 1 190 ? -8.335 -3.332 12.133 1.00 95.75 190 LEU A O 1
ATOM 1518 N N . LEU A 1 191 ? -6.682 -1.818 12.409 1.00 94.31 191 LEU A N 1
ATOM 1519 C CA . LEU A 1 191 ? -5.581 -2.767 12.520 1.00 94.31 191 LEU A CA 1
ATOM 1520 C C . LEU A 1 191 ? -4.842 -2.520 13.842 1.00 94.31 191 LEU A C 1
ATOM 1522 O O . LEU A 1 191 ? -4.662 -1.354 14.213 1.00 94.31 191 LEU A O 1
ATOM 1526 N N . PRO A 1 192 ? -4.451 -3.572 14.576 1.00 93.12 192 PRO A N 1
ATOM 1527 C CA . PRO A 1 192 ? -3.668 -3.448 15.799 1.00 93.12 192 PRO A CA 1
ATOM 1528 C C . PRO A 1 192 ? -2.426 -2.578 15.598 1.00 93.12 192 PRO A C 1
ATOM 1530 O O . PRO A 1 192 ? -1.651 -2.799 14.672 1.00 93.12 192 PRO A O 1
ATOM 1533 N N . ALA A 1 193 ? -2.190 -1.598 16.474 1.00 90.19 193 ALA A N 1
ATOM 1534 C CA . ALA A 1 193 ? -1.015 -0.733 16.354 1.00 90.19 193 ALA A CA 1
ATOM 1535 C C . ALA A 1 193 ? 0.306 -1.513 16.492 1.00 90.19 193 ALA A C 1
ATOM 1537 O O . ALA A 1 193 ? 1.316 -1.085 15.949 1.00 90.19 193 ALA A O 1
ATOM 1538 N N . SER A 1 194 ? 0.290 -2.673 17.156 1.00 85.25 194 SER A N 1
ATOM 1539 C CA . SER A 1 194 ? 1.436 -3.579 17.301 1.00 85.25 194 SER A CA 1
ATOM 1540 C C . SER A 1 194 ? 1.908 -4.210 15.987 1.00 85.25 194 SER A C 1
ATOM 1542 O O . SER A 1 194 ? 3.067 -4.612 15.902 1.00 85.25 194 SER A O 1
ATOM 1544 N N . GLU A 1 195 ? 1.060 -4.259 14.953 1.00 82.38 195 GLU A N 1
ATOM 1545 C CA . GLU A 1 195 ? 1.459 -4.663 13.595 1.00 82.38 195 GLU A CA 1
ATOM 1546 C C . GLU A 1 195 ? 2.345 -3.605 12.913 1.00 82.38 195 GLU A C 1
ATOM 1548 O O . GLU A 1 195 ? 2.961 -3.868 11.879 1.00 82.38 195 GLU A O 1
ATOM 1553 N N . PHE A 1 196 ? 2.430 -2.408 13.501 1.00 77.50 196 PHE A N 1
ATOM 1554 C CA . PHE A 1 196 ? 3.168 -1.260 12.994 1.00 77.50 196 PHE A CA 1
ATOM 1555 C C . PHE A 1 196 ? 4.218 -0.839 14.030 1.00 77.50 196 PHE A C 1
ATOM 1557 O O . PHE A 1 196 ? 3.930 -0.145 15.002 1.00 77.50 196 PHE A O 1
ATOM 1564 N N . GLY A 1 197 ? 5.461 -1.267 13.833 1.00 61.91 197 GLY A N 1
ATOM 1565 C CA . GLY A 1 197 ? 6.577 -0.996 14.742 1.00 61.91 197 GLY A CA 1
ATOM 1566 C C . GLY A 1 197 ? 7.900 -0.899 13.992 1.00 61.91 197 GLY A C 1
ATOM 1567 O O . GLY A 1 197 ? 7.947 -1.203 12.805 1.00 61.91 197 GLY A O 1
ATOM 1568 N N . GLU A 1 198 ? 8.948 -0.440 14.688 1.00 50.75 198 GLU A N 1
ATOM 1569 C CA . GLU A 1 198 ? 10.268 -0.031 14.172 1.00 50.75 198 GLU A CA 1
ATOM 1570 C C . GLU A 1 198 ? 10.910 -1.034 13.189 1.00 50.75 198 GLU A C 1
ATOM 1572 O O . GLU A 1 198 ? 11.774 -1.836 13.541 1.00 50.75 198 GLU A O 1
ATOM 1577 N N . GLY A 1 199 ? 10.500 -0.978 11.922 1.00 48.62 199 GLY A N 1
ATOM 1578 C CA . GLY A 1 199 ? 11.159 -1.682 10.832 1.00 48.62 199 GLY A CA 1
ATOM 1579 C C . GLY A 1 199 ? 12.542 -1.082 10.611 1.00 48.62 199 GLY A C 1
ATOM 1580 O O . GLY A 1 199 ? 12.701 0.133 10.588 1.00 48.62 199 GLY A O 1
ATOM 1581 N N . VAL A 1 200 ? 13.561 -1.924 10.478 1.00 42.91 200 VAL A N 1
ATOM 1582 C CA . VAL A 1 200 ? 14.963 -1.530 10.283 1.00 42.91 200 VAL A CA 1
ATOM 1583 C C . VAL A 1 200 ? 15.085 -0.534 9.116 1.00 42.91 200 VAL A C 1
ATOM 1585 O O . VAL A 1 200 ? 15.014 -0.912 7.954 1.00 42.91 200 VAL A O 1
ATOM 1588 N N . PHE A 1 201 ? 15.279 0.758 9.415 1.00 52.28 201 PHE A N 1
ATOM 1589 C CA . PHE A 1 201 ? 15.301 1.852 8.422 1.00 52.28 201 PHE A CA 1
ATOM 1590 C C . PHE A 1 201 ? 16.633 1.991 7.666 1.00 52.28 201 PHE A C 1
ATOM 1592 O O . PHE A 1 201 ? 17.044 3.089 7.283 1.00 52.28 201 PHE A O 1
ATOM 1599 N N . SER A 1 202 ? 17.316 0.875 7.447 1.00 51.59 202 SER A N 1
ATOM 1600 C CA . SER A 1 202 ? 18.431 0.768 6.515 1.00 51.59 202 SER A CA 1
ATOM 1601 C C . SER A 1 202 ? 18.270 -0.539 5.757 1.00 51.59 202 SER A C 1
ATOM 1603 O O . SER A 1 202 ? 18.771 -1.579 6.179 1.00 51.59 202 SER A O 1
ATOM 1605 N N . PHE A 1 203 ? 17.530 -0.491 4.654 1.00 56.44 203 PHE A N 1
ATOM 1606 C CA . PHE A 1 203 ? 17.591 -1.569 3.684 1.00 56.44 203 PHE A CA 1
ATOM 1607 C C . PHE A 1 203 ? 18.760 -1.270 2.766 1.00 56.44 203 PHE A C 1
ATOM 1609 O O . PHE A 1 203 ? 18.795 -0.236 2.090 1.00 56.44 203 PHE A O 1
ATOM 1616 N N . ASP A 1 204 ? 19.741 -2.158 2.791 1.00 58.06 204 ASP A N 1
ATOM 1617 C CA . ASP A 1 204 ? 20.750 -2.166 1.757 1.00 58.06 204 ASP A CA 1
ATOM 1618 C C . ASP A 1 204 ? 20.078 -2.499 0.425 1.00 58.06 204 ASP A C 1
ATOM 1620 O O . ASP A 1 204 ? 19.261 -3.419 0.374 1.00 58.06 204 ASP A O 1
ATOM 1624 N N . PRO A 1 205 ? 20.393 -1.773 -0.655 1.00 65.81 205 PRO A N 1
ATOM 1625 C CA . PRO A 1 205 ? 19.863 -2.096 -1.966 1.00 65.81 205 PRO A CA 1
ATOM 1626 C C . PRO A 1 205 ? 20.262 -3.508 -2.345 1.00 65.81 205 PRO A C 1
ATOM 1628 O O . PRO A 1 205 ? 21.449 -3.845 -2.355 1.00 65.81 205 PRO A O 1
ATOM 1631 N N . VAL A 1 206 ? 19.268 -4.308 -2.699 1.00 73.44 206 VAL A N 1
ATOM 1632 C CA . VAL A 1 206 ? 19.473 -5.630 -3.278 1.00 73.44 206 VAL A CA 1
ATOM 1633 C C . VAL A 1 206 ? 18.909 -5.580 -4.687 1.00 73.44 206 VAL A C 1
ATOM 1635 O O . VAL A 1 206 ? 17.849 -5.001 -4.919 1.00 73.44 206 VAL A O 1
ATOM 1638 N N . SER A 1 207 ? 19.619 -6.141 -5.660 1.00 75.44 207 SER A N 1
ATOM 1639 C CA . SER A 1 207 ? 19.035 -6.287 -6.993 1.00 75.44 207 SER A CA 1
ATOM 1640 C C . SER A 1 207 ? 17.798 -7.178 -6.898 1.00 75.44 207 SER A C 1
ATOM 1642 O O . SER A 1 207 ? 17.827 -8.191 -6.197 1.00 75.44 207 SER A O 1
ATOM 1644 N N . ALA A 1 208 ? 16.724 -6.821 -7.602 1.00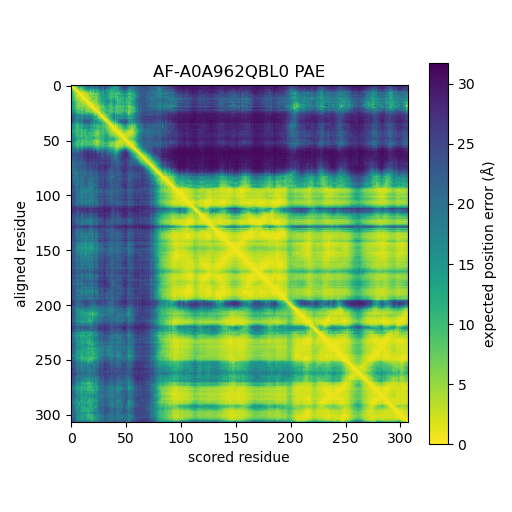 85.69 208 ALA A N 1
ATOM 1645 C CA . ALA A 1 208 ? 15.623 -7.755 -7.797 1.00 85.69 208 ALA A CA 1
ATOM 1646 C C . ALA A 1 208 ? 16.136 -9.070 -8.432 1.00 85.69 208 ALA A C 1
ATOM 1648 O O . ALA A 1 208 ? 17.164 -9.046 -9.126 1.00 85.69 208 ALA A O 1
ATOM 1649 N N . PRO A 1 209 ? 15.459 -10.211 -8.187 1.00 88.25 209 PRO A N 1
ATOM 1650 C CA . PRO A 1 209 ? 15.789 -11.481 -8.823 1.00 88.25 209 PRO A CA 1
ATOM 1651 C C . PRO A 1 209 ? 15.899 -11.353 -10.353 1.00 88.25 209 PRO A C 1
ATOM 1653 O O . PRO A 1 209 ? 15.154 -10.570 -10.946 1.00 88.25 209 PRO A O 1
ATOM 1656 N N . PRO A 1 210 ? 16.788 -12.115 -11.012 1.00 86.62 210 PRO A N 1
ATOM 1657 C CA . PRO A 1 210 ? 16.854 -12.145 -12.473 1.00 86.62 210 PRO A CA 1
ATOM 1658 C C . PRO A 1 210 ? 15.499 -12.489 -13.103 1.00 86.62 210 PRO A C 1
ATOM 1660 O O . PRO A 1 210 ? 14.730 -13.249 -12.513 1.00 86.62 210 PRO A O 1
ATOM 1663 N N . ASP A 1 211 ? 15.235 -11.955 -14.299 1.00 88.38 211 ASP A N 1
ATOM 1664 C CA . ASP A 1 211 ? 13.995 -12.166 -15.060 1.00 88.38 211 ASP A CA 1
ATOM 1665 C C . ASP A 1 211 ? 12.718 -11.620 -14.380 1.00 88.38 211 ASP A C 1
ATOM 1667 O O . ASP A 1 211 ? 11.598 -11.986 -14.755 1.00 88.38 211 ASP A O 1
ATOM 1671 N N . SER A 1 212 ? 12.856 -10.735 -13.386 1.00 91.94 212 SER A N 1
ATOM 1672 C CA . SER A 1 212 ? 11.716 -10.091 -12.728 1.00 91.94 212 SER A CA 1
ATOM 1673 C C . SER A 1 212 ? 10.999 -9.158 -13.699 1.00 91.94 212 SER A C 1
ATOM 1675 O O . SER A 1 212 ? 11.575 -8.194 -14.190 1.00 91.94 212 SER A O 1
ATOM 1677 N N . PHE A 1 213 ? 9.707 -9.379 -13.937 1.00 93.56 213 PHE A N 1
ATOM 1678 C CA . PHE A 1 213 ? 8.910 -8.523 -14.815 1.00 93.56 213 PHE A CA 1
ATOM 1679 C C . PHE A 1 213 ? 7.542 -8.229 -14.206 1.00 93.56 213 PHE A C 1
ATOM 1681 O O . PHE A 1 213 ? 6.776 -9.143 -13.917 1.00 93.56 213 PHE A O 1
ATOM 1688 N N . GLY A 1 214 ? 7.220 -6.946 -14.062 1.00 94.94 214 GLY A N 1
ATOM 1689 C CA . GLY A 1 214 ? 5.943 -6.484 -13.529 1.00 94.94 214 GLY A CA 1
ATOM 1690 C C . GLY A 1 214 ? 5.533 -5.131 -14.098 1.00 94.94 214 GLY A C 1
ATOM 1691 O O . GLY A 1 214 ? 6.066 -4.664 -15.104 1.00 94.94 214 GLY A O 1
ATOM 1692 N N . GLN A 1 215 ? 4.586 -4.477 -13.436 1.00 95.81 215 GLN A N 1
ATOM 1693 C CA . GLN A 1 215 ? 4.034 -3.178 -13.798 1.00 95.81 215 GLN A CA 1
ATOM 1694 C C . GLN A 1 215 ? 3.703 -2.345 -12.551 1.00 95.81 215 GLN A C 1
ATOM 1696 O O . GLN A 1 215 ? 3.376 -2.872 -11.481 1.00 95.81 215 GLN A O 1
ATOM 1701 N N . ILE A 1 216 ? 3.730 -1.019 -12.703 1.00 94.56 216 ILE A N 1
ATOM 1702 C CA . ILE A 1 216 ? 3.166 -0.095 -11.715 1.00 94.56 216 ILE A CA 1
ATOM 1703 C C . ILE A 1 216 ? 1.640 -0.264 -11.680 1.00 94.56 216 ILE A C 1
ATOM 1705 O O . ILE A 1 216 ? 0.952 0.009 -12.660 1.00 94.56 216 ILE A O 1
ATOM 1709 N N . LEU A 1 217 ? 1.087 -0.654 -10.535 1.00 93.31 217 LEU A N 1
ATOM 1710 C CA . LEU A 1 217 ? -0.355 -0.809 -10.330 1.00 93.31 217 LEU A CA 1
ATOM 1711 C C . LEU A 1 217 ? -1.050 0.503 -9.995 1.00 93.31 217 LEU A C 1
ATOM 1713 O O . LEU A 1 217 ? -2.169 0.757 -10.436 1.00 93.31 217 LEU A O 1
ATOM 1717 N N . LYS A 1 218 ? -0.419 1.311 -9.141 1.00 89.56 218 LYS A N 1
ATOM 1718 C CA . LYS A 1 218 ? -1.069 2.477 -8.550 1.00 89.56 218 LYS A CA 1
ATOM 1719 C C . LYS A 1 218 ? -0.060 3.526 -8.112 1.00 89.56 218 LYS A C 1
ATOM 1721 O O . LYS A 1 218 ? 1.045 3.208 -7.670 1.00 89.56 218 LYS A O 1
ATOM 1726 N N . LEU A 1 219 ? -0.495 4.777 -8.206 1.00 85.00 219 LEU A N 1
ATOM 1727 C CA . LEU A 1 219 ? 0.169 5.954 -7.663 1.00 85.00 219 LEU A CA 1
ATOM 1728 C C . LEU A 1 219 ? -0.670 6.498 -6.485 1.00 85.00 219 LEU A C 1
ATOM 1730 O O . LEU A 1 219 ? -1.898 6.419 -6.549 1.00 85.00 219 LEU A O 1
ATOM 1734 N N . PRO A 1 220 ? -0.058 7.043 -5.420 1.00 68.94 220 PRO A N 1
ATOM 1735 C CA . PRO A 1 220 ? -0.775 7.728 -4.347 1.00 68.94 220 PRO A CA 1
ATOM 1736 C C . PRO A 1 220 ? -1.551 8.955 -4.851 1.00 68.94 220 PRO A C 1
ATOM 1738 O O . PRO A 1 220 ? -1.115 9.623 -5.794 1.00 68.94 220 PRO A O 1
ATOM 1741 N N . ASP A 1 221 ? -2.654 9.278 -4.168 1.00 63.19 221 ASP A N 1
ATOM 1742 C CA . ASP A 1 221 ? -3.424 10.530 -4.290 1.00 63.19 221 ASP A CA 1
ATOM 1743 C C . ASP A 1 221 ? -3.954 10.8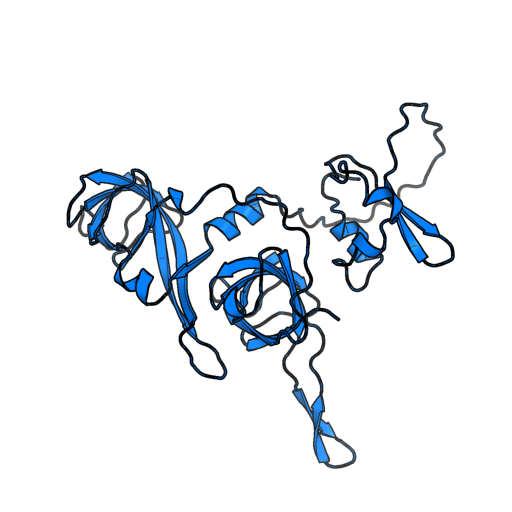74 -5.699 1.00 63.19 221 ASP A C 1
ATOM 1745 O O . ASP A 1 221 ? -3.966 12.040 -6.092 1.00 63.19 221 ASP A O 1
ATOM 1749 N N . ASP A 1 222 ? -4.382 9.876 -6.483 1.00 61.34 222 ASP A N 1
ATOM 1750 C CA . ASP A 1 222 ? -4.910 10.058 -7.852 1.00 61.34 222 ASP A CA 1
ATOM 1751 C C . ASP A 1 222 ? -3.956 10.820 -8.800 1.00 61.34 222 ASP A C 1
ATOM 1753 O O . ASP A 1 222 ? -4.367 11.415 -9.804 1.00 61.34 222 ASP A O 1
ATOM 1757 N N . ASN A 1 223 ? -2.654 10.811 -8.501 1.00 69.50 223 ASN A N 1
ATOM 1758 C CA . ASN A 1 223 ? -1.662 11.478 -9.329 1.00 69.50 223 ASN A CA 1
ATOM 1759 C C . ASN A 1 223 ? -1.581 10.833 -10.718 1.00 69.50 223 ASN A C 1
ATOM 1761 O O . ASN A 1 223 ? -1.528 9.615 -10.865 1.00 69.50 223 ASN A O 1
ATOM 1765 N N . ILE A 1 224 ? -1.498 11.672 -11.756 1.00 73.31 224 ILE A N 1
ATOM 1766 C CA . ILE A 1 224 ? -1.387 11.220 -13.156 1.00 73.31 224 ILE A CA 1
ATOM 1767 C C . ILE A 1 224 ? 0.008 10.633 -13.437 1.00 73.31 224 ILE A C 1
ATOM 1769 O O . ILE A 1 224 ? 0.173 9.817 -14.343 1.00 73.31 224 ILE A O 1
ATOM 1773 N N . ALA A 1 225 ? 1.022 11.066 -12.683 1.00 77.56 225 ALA A N 1
ATOM 1774 C CA . ALA A 1 225 ? 2.371 10.531 -12.768 1.00 77.56 225 ALA A CA 1
ATOM 1775 C C . ALA A 1 225 ? 3.141 10.704 -11.452 1.00 77.56 225 ALA A C 1
ATOM 1777 O O . ALA A 1 225 ? 3.016 11.733 -10.786 1.00 77.56 225 ALA A O 1
ATOM 1778 N N . ALA A 1 226 ? 3.978 9.723 -11.124 1.00 76.69 226 ALA A N 1
ATOM 1779 C CA . ALA A 1 226 ? 4.929 9.784 -10.029 1.00 76.69 226 ALA A CA 1
ATOM 1780 C C . ALA A 1 226 ? 6.191 10.558 -10.425 1.00 76.69 226 ALA A C 1
ATOM 1782 O O . ALA A 1 226 ? 6.683 10.492 -11.557 1.00 76.69 226 ALA A O 1
ATOM 1783 N N . GLN A 1 227 ? 6.716 11.287 -9.445 1.00 72.62 227 GLN A N 1
ATOM 1784 C CA . GLN A 1 227 ? 7.971 12.026 -9.516 1.00 72.62 227 GLN A CA 1
ATOM 1785 C C . GLN A 1 227 ? 8.993 11.402 -8.562 1.00 72.62 227 GLN A C 1
ATOM 1787 O O . GLN A 1 227 ? 8.679 10.486 -7.798 1.00 72.62 227 GLN A O 1
ATOM 1792 N N . ARG A 1 228 ? 10.215 11.937 -8.557 1.00 75.62 228 ARG A N 1
ATOM 1793 C CA . ARG A 1 228 ? 11.231 11.548 -7.579 1.00 75.62 228 ARG A CA 1
ATOM 1794 C C . ARG A 1 228 ? 10.666 11.685 -6.156 1.00 75.62 228 ARG A C 1
ATOM 1796 O O . ARG A 1 228 ? 10.037 12.688 -5.831 1.00 75.62 228 ARG A O 1
ATOM 1803 N N . TYR A 1 229 ? 10.898 10.665 -5.339 1.00 74.69 229 TYR A N 1
ATOM 1804 C CA . TYR A 1 229 ? 10.426 10.491 -3.961 1.00 74.69 229 TYR A CA 1
ATOM 1805 C C . TYR A 1 229 ? 8.918 10.272 -3.799 1.00 74.69 229 TYR A C 1
ATOM 1807 O O . TYR A 1 229 ? 8.399 10.349 -2.688 1.00 74.69 229 TYR A O 1
ATOM 1815 N N . SER A 1 230 ? 8.215 9.958 -4.888 1.00 78.56 230 SER A N 1
ATOM 1816 C CA . SER A 1 230 ? 6.836 9.467 -4.815 1.00 78.56 230 SER A CA 1
ATOM 1817 C C . SER A 1 230 ? 6.815 7.984 -4.454 1.00 78.56 230 SER A C 1
ATOM 1819 O O . SER A 1 230 ? 7.692 7.226 -4.868 1.00 78.56 230 SER A O 1
ATOM 1821 N N . THR A 1 231 ? 5.793 7.562 -3.714 1.00 84.25 231 THR A N 1
ATOM 1822 C CA . THR A 1 231 ? 5.491 6.138 -3.525 1.00 84.25 231 THR A CA 1
ATOM 1823 C C . THR A 1 231 ? 4.791 5.586 -4.770 1.00 84.25 231 THR A C 1
ATOM 1825 O O . THR A 1 231 ? 4.090 6.321 -5.460 1.00 84.25 231 THR A O 1
ATOM 1828 N N . VAL A 1 232 ? 4.972 4.302 -5.061 1.00 90.31 232 VAL A N 1
ATOM 1829 C CA . VAL A 1 232 ? 4.251 3.539 -6.089 1.00 90.31 232 VAL A CA 1
ATOM 1830 C C . VAL A 1 232 ? 3.906 2.153 -5.552 1.00 90.31 232 VAL A C 1
ATOM 1832 O O . VAL A 1 232 ? 4.598 1.651 -4.669 1.00 90.31 232 VAL A O 1
ATOM 1835 N N . ILE A 1 233 ? 2.868 1.521 -6.098 1.00 93.88 233 ILE A N 1
ATOM 1836 C CA . ILE A 1 233 ? 2.561 0.105 -5.853 1.00 93.88 233 ILE A CA 1
ATOM 1837 C C . ILE A 1 233 ? 2.895 -0.687 -7.115 1.00 93.88 233 ILE A C 1
ATOM 1839 O O . ILE A 1 233 ? 2.494 -0.277 -8.204 1.00 93.88 233 ILE A O 1
ATOM 1843 N N . VAL A 1 234 ? 3.591 -1.815 -6.976 1.00 95.75 234 VAL A N 1
ATOM 1844 C CA . VAL A 1 234 ? 3.941 -2.733 -8.074 1.00 95.75 234 VAL A CA 1
ATOM 1845 C C . VAL A 1 234 ? 3.322 -4.112 -7.867 1.00 95.75 234 VAL A C 1
ATOM 1847 O O . VAL A 1 234 ? 3.135 -4.526 -6.725 1.00 95.75 234 VAL A O 1
ATOM 1850 N N . ASN A 1 235 ? 3.025 -4.832 -8.952 1.00 96.81 235 ASN A N 1
ATOM 1851 C CA . ASN A 1 235 ? 2.478 -6.202 -8.923 1.00 96.81 235 ASN A CA 1
ATOM 1852 C C . ASN A 1 235 ? 3.550 -7.294 -8.751 1.00 96.81 235 ASN A C 1
ATOM 1854 O O . ASN A 1 235 ? 3.387 -8.393 -9.267 1.00 96.81 235 ASN A O 1
ATOM 1858 N N . LEU A 1 236 ? 4.639 -6.973 -8.054 1.00 96.50 236 LEU A N 1
ATOM 1859 C CA . LEU A 1 236 ? 5.677 -7.923 -7.666 1.00 96.50 236 LEU A CA 1
ATOM 1860 C C . LEU A 1 236 ? 5.730 -7.975 -6.144 1.00 96.50 236 LEU A C 1
ATOM 1862 O O . LEU A 1 236 ? 5.799 -6.924 -5.499 1.00 96.50 236 LEU A O 1
ATOM 1866 N N . GLY A 1 237 ? 5.680 -9.171 -5.573 1.00 95.38 237 GLY A N 1
ATOM 1867 C CA . GLY A 1 237 ? 5.650 -9.410 -4.133 1.00 95.38 237 GLY A CA 1
ATOM 1868 C C . GLY A 1 237 ? 6.674 -10.437 -3.659 1.00 95.38 237 GLY A C 1
ATOM 1869 O O . GLY A 1 237 ? 7.587 -10.827 -4.386 1.00 95.38 237 GLY A O 1
ATOM 1870 N N . ASP A 1 238 ? 6.506 -10.889 -2.419 1.00 94.94 238 ASP A N 1
ATOM 1871 C CA . ASP A 1 238 ? 7.346 -11.919 -1.794 1.00 94.94 238 ASP A CA 1
ATOM 1872 C C . ASP A 1 238 ? 7.309 -13.238 -2.583 1.00 94.94 238 ASP A C 1
ATOM 1874 O O . ASP A 1 238 ? 8.334 -13.896 -2.760 1.00 94.94 238 ASP A O 1
ATOM 1878 N N . LEU A 1 239 ? 6.152 -13.582 -3.166 1.00 94.62 239 LEU A N 1
ATOM 1879 C CA . LEU A 1 239 ? 6.010 -14.763 -4.023 1.00 94.62 239 LEU A CA 1
ATOM 1880 C C . LEU A 1 239 ? 6.832 -14.673 -5.319 1.00 94.62 239 LEU A C 1
ATOM 1882 O O . LEU A 1 239 ? 7.140 -15.711 -5.905 1.00 94.62 239 LEU A O 1
ATOM 1886 N N . ASP A 1 240 ? 7.212 -13.463 -5.732 1.00 95.31 240 ASP A N 1
ATOM 1887 C CA . ASP A 1 240 ? 8.101 -13.194 -6.868 1.00 95.31 240 ASP A CA 1
ATOM 1888 C C . ASP A 1 240 ? 9.572 -13.045 -6.426 1.00 95.31 240 ASP A C 1
ATOM 1890 O O . ASP A 1 240 ? 10.445 -12.710 -7.225 1.00 95.31 240 ASP A O 1
ATOM 1894 N N . GLY A 1 241 ? 9.869 -13.289 -5.144 1.00 94.19 241 GLY A N 1
ATOM 1895 C CA . GLY A 1 241 ? 11.205 -13.180 -4.558 1.00 94.19 241 GLY A CA 1
ATOM 1896 C C . GLY A 1 241 ? 11.629 -11.752 -4.209 1.00 94.19 241 GLY A C 1
ATOM 1897 O O . GLY A 1 241 ? 12.813 -11.520 -3.952 1.00 94.19 241 GLY A O 1
ATOM 1898 N N . MET A 1 242 ? 10.697 -10.793 -4.203 1.00 94.56 242 MET A N 1
ATOM 1899 C CA . MET A 1 242 ? 10.983 -9.420 -3.783 1.00 94.56 242 MET A CA 1
ATOM 1900 C C . MET A 1 242 ? 11.228 -9.340 -2.281 1.00 94.56 242 MET A C 1
ATOM 1902 O O . MET A 1 242 ? 10.646 -10.078 -1.493 1.00 94.56 242 MET A O 1
ATOM 1906 N N . GLN A 1 243 ? 12.061 -8.387 -1.873 1.00 90.50 243 GLN A N 1
ATOM 1907 C CA . GLN A 1 243 ? 12.340 -8.098 -0.471 1.00 90.50 243 GLN A CA 1
ATOM 1908 C C . GLN A 1 243 ? 12.402 -6.582 -0.251 1.00 90.50 243 GLN A C 1
ATOM 1910 O O . GLN A 1 243 ? 12.648 -5.821 -1.193 1.00 90.50 243 GLN A O 1
ATOM 1915 N N . PRO A 1 244 ? 12.194 -6.090 0.982 1.00 85.06 244 PRO A N 1
ATOM 1916 C CA . PRO A 1 244 ? 12.542 -4.713 1.307 1.00 85.06 244 PRO A CA 1
ATOM 1917 C C . PRO A 1 244 ? 14.009 -4.431 0.935 1.00 85.06 244 PRO A C 1
ATOM 1919 O O . PRO A 1 244 ? 14.907 -5.181 1.305 1.00 85.06 244 PRO A O 1
ATOM 1922 N N . GLY A 1 245 ? 14.245 -3.364 0.174 1.00 80.25 245 GLY A N 1
ATOM 1923 C CA . GLY A 1 245 ? 15.532 -3.023 -0.436 1.00 80.25 245 GLY A CA 1
ATOM 1924 C C . GLY A 1 245 ? 15.676 -3.442 -1.902 1.00 80.25 245 GLY A C 1
ATOM 1925 O O . GLY A 1 245 ? 16.586 -2.943 -2.566 1.00 80.25 245 GLY A O 1
ATOM 1926 N N . SER A 1 246 ? 14.791 -4.295 -2.436 1.00 87.19 246 SER A N 1
ATOM 1927 C CA . SER A 1 246 ? 14.821 -4.688 -3.850 1.00 87.19 246 SER A CA 1
ATOM 1928 C C . SER A 1 246 ? 14.722 -3.466 -4.767 1.00 87.19 246 SER A C 1
ATOM 1930 O O . SER A 1 246 ? 13.808 -2.648 -4.642 1.00 87.19 246 SER A O 1
ATOM 1932 N N . VAL A 1 247 ? 15.670 -3.343 -5.692 1.00 88.44 247 VAL A N 1
ATOM 1933 C CA . VAL A 1 247 ? 15.721 -2.272 -6.693 1.00 88.44 247 VAL A CA 1
ATOM 1934 C C . VAL A 1 247 ? 15.114 -2.769 -7.997 1.00 88.44 247 VAL A C 1
ATOM 1936 O O . VAL A 1 247 ? 15.470 -3.849 -8.463 1.00 88.44 247 VAL A O 1
ATOM 1939 N N . LEU A 1 248 ? 14.241 -1.962 -8.601 1.00 91.31 248 LEU A N 1
ATOM 1940 C CA . LEU A 1 248 ? 13.662 -2.215 -9.921 1.00 91.31 248 LEU A CA 1
ATOM 1941 C C . LEU A 1 248 ? 13.848 -0.995 -10.828 1.00 91.31 248 LEU A C 1
ATOM 1943 O O . LEU A 1 248 ? 13.776 0.158 -10.385 1.00 91.31 248 LEU A O 1
ATOM 1947 N N . GLU A 1 249 ? 14.048 -1.252 -12.114 1.00 91.69 249 GLU A N 1
ATOM 1948 C CA . GLU A 1 249 ? 14.008 -0.240 -13.164 1.00 91.69 249 GLU A CA 1
ATOM 1949 C C . GLU A 1 249 ? 12.594 -0.092 -13.703 1.00 91.69 249 GLU A C 1
ATOM 1951 O O . GLU A 1 249 ? 11.913 -1.079 -13.961 1.00 91.69 249 GLU A O 1
ATOM 1956 N N . VAL A 1 250 ? 12.164 1.152 -13.894 1.00 93.06 250 VAL A N 1
ATOM 1957 C CA . VAL A 1 250 ? 10.881 1.475 -14.520 1.00 93.06 250 VAL A CA 1
ATOM 1958 C C . VAL A 1 250 ? 11.147 1.937 -15.940 1.00 93.06 250 VAL A C 1
ATOM 1960 O O . VAL A 1 250 ? 12.008 2.792 -16.158 1.00 93.06 250 VAL A O 1
ATOM 1963 N N . PHE A 1 251 ? 10.387 1.419 -16.895 1.00 91.19 251 PHE A N 1
ATOM 1964 C CA . PHE A 1 251 ? 10.461 1.789 -18.304 1.00 91.19 251 PHE A CA 1
ATOM 1965 C C . PHE A 1 251 ? 9.140 2.410 -18.737 1.00 91.19 251 PHE A C 1
ATOM 1967 O O . PHE A 1 251 ? 8.080 2.045 -18.237 1.00 91.19 251 PHE A O 1
ATOM 1974 N N . ASN A 1 252 ? 9.178 3.340 -19.687 1.00 86.44 252 ASN A N 1
ATOM 1975 C CA . ASN A 1 252 ? 7.941 3.707 -20.369 1.00 86.44 252 ASN A CA 1
ATOM 1976 C C . ASN A 1 252 ? 7.461 2.535 -21.242 1.00 86.44 252 ASN A C 1
ATOM 1978 O O . ASN A 1 252 ? 8.281 1.732 -21.688 1.00 86.44 252 ASN A O 1
ATOM 1982 N N . PRO A 1 253 ? 6.152 2.419 -21.515 1.00 82.31 253 PRO A N 1
ATOM 1983 C CA . PRO A 1 253 ? 5.654 1.382 -22.400 1.00 82.31 253 PRO A CA 1
ATOM 1984 C C . PRO A 1 253 ? 6.253 1.544 -23.805 1.00 82.31 253 PRO A C 1
ATOM 1986 O O . PRO A 1 253 ? 6.525 2.674 -24.237 1.00 82.31 253 PRO A O 1
ATOM 1989 N N . PRO A 1 254 ? 6.443 0.433 -24.532 1.00 81.12 254 PRO A N 1
ATOM 1990 C CA . PRO A 1 254 ? 6.856 0.495 -25.922 1.00 81.12 254 PRO A CA 1
ATOM 1991 C C . PRO A 1 254 ? 5.844 1.300 -26.746 1.00 81.12 254 PRO A C 1
ATOM 1993 O O . PRO A 1 254 ? 4.643 1.317 -26.463 1.00 81.12 254 PRO A O 1
ATOM 1996 N N . THR A 1 255 ? 6.333 1.989 -27.774 1.00 83.75 255 THR A N 1
ATOM 1997 C CA . THR A 1 255 ? 5.488 2.822 -28.642 1.00 83.75 255 THR A CA 1
ATOM 1998 C C . THR A 1 255 ? 5.553 2.333 -30.074 1.00 83.75 255 THR A C 1
ATOM 2000 O O . THR A 1 255 ? 6.599 1.909 -30.546 1.00 83.75 255 THR A O 1
ATOM 2003 N N . GLN A 1 256 ? 4.428 2.384 -30.781 1.00 89.69 256 GLN A N 1
ATOM 2004 C CA . GLN A 1 256 ? 4.399 2.079 -32.208 1.00 89.69 256 GLN A 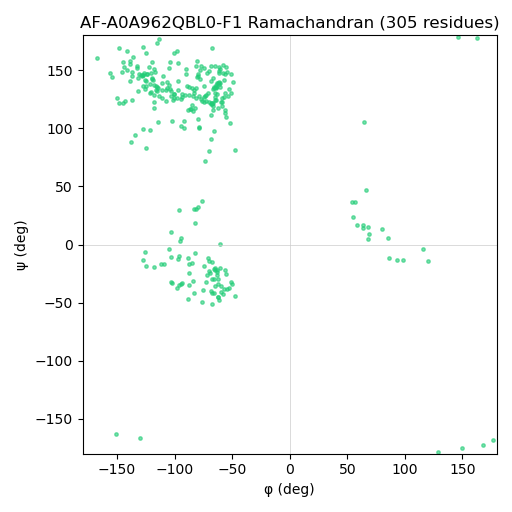CA 1
ATOM 2005 C C . GLN A 1 256 ? 4.811 3.326 -32.992 1.00 89.69 256 GLN A C 1
ATOM 2007 O O . GLN A 1 256 ? 4.270 4.412 -32.772 1.00 89.69 256 GLN A O 1
ATOM 2012 N N . ALA A 1 257 ? 5.749 3.163 -33.914 1.00 87.88 257 ALA A N 1
ATOM 2013 C CA . ALA A 1 257 ? 6.149 4.174 -34.876 1.00 87.88 257 ALA A CA 1
ATOM 2014 C C . ALA A 1 257 ? 6.026 3.603 -36.286 1.00 87.88 257 ALA A C 1
ATOM 2016 O O . ALA A 1 257 ? 6.345 2.443 -36.529 1.00 87.88 257 ALA A O 1
ATOM 2017 N N . GLU A 1 258 ? 5.563 4.415 -37.228 1.00 93.25 258 GLU A N 1
ATOM 2018 C CA . GLU A 1 258 ? 5.540 4.021 -38.632 1.00 93.25 258 GLU A CA 1
ATOM 2019 C C . GLU A 1 258 ? 6.929 4.235 -39.240 1.00 93.25 258 GLU A C 1
ATOM 2021 O O . GLU A 1 258 ? 7.495 5.328 -39.153 1.00 93.25 258 GLU A O 1
ATOM 2026 N N . ASP A 1 259 ? 7.486 3.191 -39.850 1.00 90.94 259 ASP A N 1
ATOM 2027 C CA . ASP A 1 259 ? 8.707 3.292 -40.638 1.00 90.94 259 ASP A CA 1
ATOM 2028 C C . ASP A 1 259 ? 8.419 4.143 -41.888 1.00 90.94 259 ASP A C 1
ATOM 2030 O O . ASP A 1 259 ? 7.649 3.723 -42.757 1.00 90.94 259 ASP A O 1
ATOM 2034 N N . PRO A 1 260 ? 9.052 5.321 -42.037 1.00 90.31 260 PRO A N 1
ATOM 2035 C CA . PRO A 1 260 ? 8.754 6.244 -43.128 1.00 90.31 260 PRO A CA 1
ATOM 2036 C C . PRO A 1 260 ? 9.161 5.719 -44.514 1.00 90.31 260 PRO A C 1
ATOM 2038 O O . PRO A 1 260 ? 8.757 6.298 -45.522 1.00 90.31 260 PRO A O 1
ATOM 2041 N N . LEU A 1 261 ? 9.985 4.668 -44.593 1.00 91.88 261 LEU A N 1
ATOM 2042 C CA . LEU A 1 261 ? 10.442 4.081 -45.853 1.00 91.88 261 LEU A CA 1
ATOM 2043 C C . LEU A 1 261 ? 9.580 2.900 -46.298 1.00 91.88 261 LEU A C 1
ATOM 2045 O O . LEU A 1 261 ? 9.409 2.691 -47.500 1.00 91.88 261 LEU A O 1
ATOM 2049 N N . THR A 1 262 ? 9.063 2.119 -45.349 1.00 92.69 262 THR A N 1
ATOM 2050 C CA . THR A 1 262 ? 8.309 0.888 -45.640 1.00 92.69 262 THR A CA 1
ATOM 2051 C C . THR A 1 262 ? 6.814 0.998 -45.339 1.00 92.69 262 THR A C 1
ATOM 2053 O O . THR A 1 262 ? 6.042 0.180 -45.838 1.00 92.69 262 THR A O 1
ATOM 2056 N N . GLY A 1 263 ? 6.394 1.994 -44.551 1.00 90.38 263 GLY A N 1
ATOM 2057 C CA . GLY A 1 263 ? 5.033 2.132 -44.021 1.00 90.38 263 GLY A CA 1
ATOM 2058 C C . GLY A 1 263 ? 4.669 1.071 -42.977 1.00 90.38 263 GLY A C 1
ATOM 2059 O O . GLY A 1 263 ? 3.503 0.931 -42.614 1.00 90.38 263 GLY A O 1
ATOM 2060 N N . ALA A 1 264 ? 5.634 0.264 -42.525 1.00 92.25 264 ALA A N 1
ATOM 2061 C CA . ALA A 1 264 ? 5.398 -0.765 -41.522 1.00 92.25 264 ALA A CA 1
ATOM 2062 C C . ALA A 1 264 ? 5.307 -0.150 -40.118 1.00 92.25 264 ALA A C 1
ATOM 2064 O O . ALA A 1 264 ? 6.068 0.755 -39.784 1.00 92.25 264 ALA A O 1
ATOM 2065 N N . SER A 1 265 ? 4.419 -0.675 -39.269 1.00 91.56 265 SER A N 1
ATOM 2066 C CA . SER A 1 265 ? 4.423 -0.347 -37.838 1.00 91.56 265 SER A CA 1
ATOM 2067 C C . SER A 1 265 ? 5.583 -1.076 -37.162 1.00 91.56 265 SER A C 1
ATOM 2069 O O . SER A 1 265 ? 5.671 -2.303 -37.242 1.00 91.56 265 SER A O 1
ATOM 2071 N N . VAL A 1 266 ? 6.466 -0.326 -36.514 1.00 90.31 266 VAL A N 1
ATOM 2072 C CA . VAL A 1 266 ? 7.619 -0.818 -35.760 1.00 90.31 266 VAL A CA 1
ATOM 2073 C C . VAL A 1 266 ? 7.440 -0.443 -34.297 1.00 90.31 266 VAL A C 1
ATOM 2075 O O . VAL A 1 266 ? 7.134 0.701 -33.965 1.00 90.31 266 VAL A O 1
ATOM 2078 N N . GLU A 1 267 ? 7.665 -1.406 -33.412 1.00 87.19 267 GLU A N 1
ATOM 2079 C CA . GLU A 1 267 ? 7.660 -1.166 -31.976 1.00 87.19 267 GLU A CA 1
ATOM 2080 C C . GLU A 1 267 ? 9.013 -0.597 -31.537 1.00 87.19 267 GLU A C 1
ATOM 2082 O O . GLU A 1 267 ? 10.058 -1.233 -31.686 1.00 87.19 267 GLU A O 1
ATOM 2087 N N . LEU A 1 268 ? 8.994 0.624 -31.013 1.00 82.44 268 LEU A N 1
ATOM 2088 C CA . LEU A 1 268 ? 10.131 1.247 -30.358 1.00 82.44 268 LEU A CA 1
ATOM 2089 C C . LEU A 1 268 ? 10.175 0.780 -28.899 1.00 82.44 268 LEU A C 1
ATOM 2091 O O . LEU A 1 268 ? 9.160 0.907 -28.200 1.00 82.44 268 LEU A O 1
ATOM 2095 N N . PRO A 1 269 ? 11.324 0.271 -28.420 1.00 79.00 269 PRO A N 1
ATOM 2096 C CA . PRO A 1 269 ? 11.463 -0.123 -27.029 1.00 79.00 269 PRO A CA 1
ATOM 2097 C C . PRO A 1 269 ? 11.263 1.086 -26.115 1.00 79.00 269 PRO A C 1
ATOM 2099 O O . PRO A 1 269 ? 11.598 2.221 -26.460 1.00 79.00 269 PRO A O 1
ATOM 2102 N N . GLY A 1 270 ? 10.711 0.826 -24.936 1.00 78.19 270 GLY A N 1
ATOM 2103 C CA . GLY A 1 270 ? 10.601 1.828 -23.889 1.00 78.19 270 GLY A CA 1
ATOM 2104 C C . GLY A 1 270 ? 11.971 2.280 -23.398 1.00 78.19 270 GLY A C 1
ATOM 2105 O O . GLY A 1 270 ? 12.838 1.452 -23.122 1.00 78.19 270 GLY A O 1
ATOM 2106 N N . ASP A 1 271 ? 12.150 3.589 -23.237 1.00 83.62 271 ASP A N 1
ATOM 2107 C CA . ASP A 1 271 ? 13.308 4.125 -22.526 1.00 83.62 271 ASP A CA 1
ATOM 2108 C C . ASP A 1 271 ? 13.118 3.968 -21.013 1.00 83.62 271 ASP A C 1
ATOM 2110 O O . ASP A 1 271 ? 11.991 3.987 -20.499 1.00 83.62 271 ASP A O 1
ATOM 2114 N N . ARG A 1 272 ? 14.234 3.890 -20.285 1.00 86.69 272 ARG A N 1
ATOM 2115 C CA . ARG A 1 272 ? 14.241 3.910 -18.822 1.00 86.69 272 ARG A CA 1
ATOM 2116 C C . ARG A 1 272 ? 13.606 5.208 -18.311 1.00 86.69 272 ARG A C 1
ATOM 2118 O O . ARG A 1 272 ? 14.088 6.308 -18.576 1.00 86.69 272 ARG A O 1
ATOM 2125 N N . ALA A 1 273 ? 12.526 5.074 -17.553 1.00 87.12 273 ALA A N 1
ATOM 2126 C CA . ALA A 1 273 ? 11.813 6.174 -16.922 1.00 87.12 273 ALA A CA 1
ATOM 2127 C C . ALA A 1 273 ? 12.392 6.515 -15.542 1.00 87.12 273 ALA A C 1
ATOM 2129 O O . ALA A 1 273 ? 12.442 7.692 -15.174 1.00 87.12 273 ALA A O 1
ATOM 2130 N N . GLY A 1 274 ? 12.870 5.520 -14.788 1.00 87.31 274 GLY A N 1
ATOM 2131 C CA . GLY A 1 274 ? 13.413 5.740 -13.450 1.00 87.31 274 GLY A CA 1
ATOM 2132 C C . GLY A 1 274 ? 13.832 4.474 -12.706 1.00 87.31 274 GLY A C 1
ATOM 2133 O O . GLY A 1 274 ? 13.917 3.393 -13.282 1.00 87.31 274 GLY A O 1
ATOM 2134 N N . LEU A 1 275 ? 14.092 4.643 -11.411 1.00 88.19 275 LEU A N 1
ATOM 2135 C CA . LEU A 1 275 ? 14.410 3.577 -10.461 1.00 88.19 275 LEU A CA 1
ATOM 2136 C C . LEU A 1 275 ? 13.461 3.653 -9.273 1.00 88.19 275 LEU A C 1
ATOM 2138 O O . LEU A 1 275 ? 13.160 4.748 -8.783 1.00 88.19 275 LEU A O 1
ATOM 2142 N N . ILE A 1 276 ? 13.052 2.488 -8.784 1.00 89.25 276 ILE A N 1
ATOM 2143 C CA . ILE A 1 276 ? 12.291 2.346 -7.547 1.00 89.25 276 ILE A CA 1
ATOM 2144 C C . ILE A 1 276 ? 13.020 1.406 -6.591 1.00 89.25 276 ILE A C 1
ATOM 2146 O O . ILE A 1 276 ? 13.678 0.458 -7.016 1.00 89.25 276 ILE A O 1
ATOM 2150 N N . VAL A 1 277 ? 12.895 1.676 -5.295 1.00 87.12 277 VAL A N 1
ATOM 2151 C CA . VAL A 1 277 ? 13.371 0.793 -4.224 1.00 87.12 277 VAL A CA 1
ATOM 2152 C C . VAL A 1 277 ? 12.172 0.358 -3.403 1.00 87.12 277 VAL A C 1
ATOM 2154 O O . VAL A 1 277 ? 11.440 1.206 -2.886 1.00 87.12 277 VAL A O 1
ATOM 2157 N N . LEU A 1 278 ? 11.957 -0.949 -3.297 1.00 89.12 278 LEU A N 1
ATOM 2158 C CA . LEU A 1 278 ? 10.870 -1.520 -2.512 1.00 89.12 278 LEU A CA 1
ATOM 2159 C C . LEU A 1 278 ? 11.159 -1.326 -1.025 1.00 89.12 278 LEU A C 1
ATOM 2161 O O . LEU A 1 278 ? 12.256 -1.620 -0.564 1.00 89.12 278 LEU A O 1
ATOM 2165 N N . TYR A 1 279 ? 10.195 -0.819 -0.264 1.00 83.44 279 TYR A N 1
ATOM 2166 C CA . TYR A 1 279 ? 10.349 -0.620 1.184 1.00 83.44 279 TYR A CA 1
ATOM 2167 C C . TYR A 1 279 ? 9.365 -1.450 2.006 1.00 83.44 279 TYR A C 1
ATOM 2169 O O . TYR A 1 279 ? 9.595 -1.670 3.193 1.00 83.44 279 TYR A O 1
ATOM 2177 N N . ARG A 1 280 ? 8.276 -1.921 1.391 1.00 86.06 280 ARG A N 1
ATOM 2178 C CA . ARG A 1 280 ? 7.321 -2.832 2.022 1.00 86.06 280 ARG A CA 1
ATOM 2179 C C . ARG A 1 280 ? 6.828 -3.831 0.989 1.00 86.06 280 ARG A C 1
ATOM 2181 O O . ARG A 1 280 ? 6.310 -3.434 -0.051 1.00 86.06 280 ARG A O 1
ATOM 2188 N N . VAL A 1 281 ? 7.007 -5.109 1.286 1.00 90.56 281 VAL A N 1
ATOM 2189 C CA . VAL A 1 281 ? 6.678 -6.220 0.391 1.00 90.56 281 VAL A CA 1
ATOM 2190 C C . VAL A 1 281 ? 5.561 -7.036 1.026 1.00 90.56 281 VAL A C 1
ATOM 2192 O O . VAL A 1 281 ? 5.617 -7.348 2.214 1.00 90.56 281 VAL A O 1
ATOM 2195 N N . PHE A 1 282 ? 4.540 -7.338 0.234 1.00 92.38 282 PHE A N 1
ATOM 2196 C CA . PHE A 1 282 ? 3.444 -8.249 0.557 1.00 92.38 282 PHE A CA 1
ATOM 2197 C C . PHE A 1 282 ? 3.511 -9.447 -0.395 1.00 92.38 282 PHE A C 1
ATOM 2199 O O . PHE A 1 282 ? 4.275 -9.426 -1.356 1.00 92.38 282 PHE A O 1
ATOM 2206 N N . ASP A 1 283 ? 2.673 -10.464 -0.190 1.00 93.94 283 ASP A N 1
ATOM 2207 C CA . ASP A 1 283 ? 2.693 -11.702 -0.984 1.00 93.94 283 ASP A CA 1
ATOM 2208 C C . ASP A 1 283 ? 2.747 -11.470 -2.503 1.00 93.94 283 ASP A C 1
ATOM 2210 O O . ASP A 1 283 ? 3.494 -12.140 -3.206 1.00 93.94 283 ASP A O 1
ATOM 2214 N N . ARG A 1 284 ? 1.948 -10.528 -3.020 1.00 95.25 284 ARG A N 1
ATOM 2215 C CA . ARG A 1 284 ? 1.738 -10.327 -4.470 1.00 95.25 284 ARG A CA 1
ATOM 2216 C C . ARG A 1 284 ? 2.007 -8.909 -4.964 1.00 95.25 284 ARG A C 1
ATOM 2218 O O . ARG A 1 284 ? 1.884 -8.641 -6.153 1.00 95.25 284 ARG A O 1
ATOM 2225 N N . VAL A 1 285 ? 2.265 -7.979 -4.052 1.00 96.00 285 VAL A N 1
ATOM 2226 C CA . VAL A 1 285 ? 2.469 -6.566 -4.378 1.00 96.00 285 VAL A CA 1
ATOM 2227 C C . VAL A 1 285 ? 3.505 -5.967 -3.454 1.00 96.00 285 VAL A C 1
ATOM 2229 O O . VAL A 1 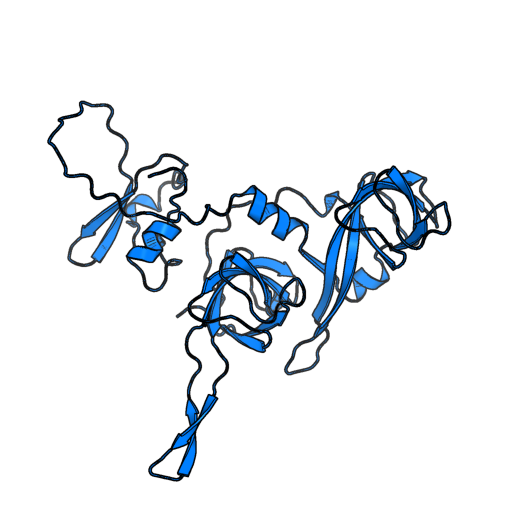285 ? 3.688 -6.429 -2.330 1.00 96.00 285 VAL A O 1
ATOM 2232 N N . SER A 1 286 ? 4.124 -4.882 -3.895 1.00 93.88 286 SER A N 1
ATOM 2233 C CA . SER A 1 286 ? 5.076 -4.141 -3.076 1.00 93.88 286 SER A CA 1
ATOM 2234 C C . SER A 1 286 ? 4.870 -2.646 -3.205 1.00 93.88 286 SER A C 1
ATOM 2236 O O . SER A 1 286 ? 4.498 -2.141 -4.264 1.00 93.88 286 SER A O 1
ATOM 2238 N N . TYR A 1 287 ? 5.161 -1.933 -2.125 1.00 90.94 287 TYR A N 1
ATOM 2239 C CA . TYR A 1 287 ? 5.314 -0.490 -2.141 1.00 90.94 287 TYR A CA 1
ATOM 2240 C C . TYR A 1 287 ? 6.772 -0.142 -2.407 1.00 90.94 287 TYR A C 1
ATOM 2242 O O . TYR A 1 287 ? 7.684 -0.636 -1.736 1.00 90.94 287 TYR A O 1
ATOM 2250 N N . GLY A 1 288 ? 6.972 0.731 -3.387 1.00 88.44 288 GLY A N 1
ATOM 2251 C CA . GLY A 1 288 ? 8.272 1.244 -3.785 1.00 88.44 288 GLY A CA 1
ATOM 2252 C C . GLY A 1 288 ? 8.354 2.755 -3.660 1.00 88.44 288 GLY A C 1
ATOM 2253 O O . GLY A 1 288 ? 7.374 3.466 -3.869 1.00 88.44 288 GLY A O 1
ATOM 2254 N N . LEU A 1 289 ? 9.543 3.253 -3.344 1.00 85.12 289 LEU A N 1
ATOM 2255 C CA . LEU A 1 289 ? 9.882 4.666 -3.413 1.00 85.12 289 LEU A CA 1
ATOM 2256 C C . LEU A 1 289 ? 10.616 4.928 -4.725 1.00 85.12 289 LEU A C 1
ATOM 2258 O O . LEU A 1 289 ? 11.640 4.304 -4.998 1.00 85.12 289 LEU A O 1
ATOM 2262 N N . VAL A 1 290 ? 10.134 5.885 -5.512 1.00 85.00 290 VAL A N 1
ATOM 2263 C CA . VAL A 1 290 ? 10.848 6.369 -6.695 1.00 85.00 290 VAL A CA 1
ATOM 2264 C C . VAL A 1 290 ? 12.095 7.119 -6.245 1.00 85.00 290 VAL A C 1
ATOM 2266 O O . VAL A 1 290 ? 12.007 8.199 -5.666 1.00 85.00 290 VAL A O 1
ATOM 2269 N N . THR A 1 291 ? 13.275 6.575 -6.513 1.00 77.25 291 THR A N 1
ATOM 2270 C CA . THR A 1 291 ? 14.552 7.191 -6.115 1.00 77.25 291 THR A CA 1
ATOM 2271 C C . THR A 1 291 ? 15.135 8.056 -7.220 1.00 77.25 291 THR A C 1
ATOM 2273 O O . THR A 1 291 ? 15.728 9.100 -6.950 1.00 77.25 291 THR A O 1
ATOM 2276 N N . HIS A 1 292 ? 14.907 7.667 -8.472 1.00 76.56 292 HIS A N 1
ATOM 2277 C CA . HIS A 1 292 ? 15.374 8.386 -9.645 1.00 76.56 292 HIS A CA 1
ATOM 2278 C C . HIS A 1 292 ? 14.277 8.446 -10.706 1.00 76.56 292 HIS A C 1
ATOM 2280 O O . HIS A 1 292 ? 13.500 7.508 -10.871 1.00 76.56 292 HIS A O 1
ATOM 2286 N N . THR A 1 293 ? 14.214 9.555 -11.439 1.00 78.50 293 THR A N 1
ATOM 2287 C CA . THR A 1 293 ? 13.192 9.785 -12.464 1.00 78.50 293 THR A CA 1
ATOM 2288 C C . THR A 1 293 ? 13.787 10.638 -13.573 1.00 78.50 293 THR A C 1
ATOM 2290 O O . THR A 1 293 ? 14.238 11.752 -13.315 1.00 78.50 293 THR A O 1
ATOM 2293 N N . GLN A 1 294 ? 13.779 10.119 -14.796 1.00 81.06 294 GLN A N 1
ATOM 2294 C CA . GLN A 1 294 ? 14.155 10.832 -16.021 1.00 81.06 294 GLN A CA 1
ATOM 2295 C C . GLN A 1 294 ? 12.913 11.243 -16.814 1.00 81.06 294 GLN A C 1
ATOM 2297 O O . GLN A 1 294 ? 12.885 12.299 -17.448 1.00 81.06 294 GLN A O 1
ATOM 2302 N N . ARG A 1 295 ? 11.859 10.423 -16.742 1.00 82.00 295 ARG A N 1
ATOM 2303 C CA . ARG A 1 295 ? 10.540 10.682 -17.321 1.00 82.00 295 ARG A CA 1
ATOM 2304 C C . ARG A 1 295 ? 9.451 10.377 -16.294 1.00 82.00 295 ARG A C 1
ATOM 2306 O O . ARG A 1 295 ? 9.677 9.538 -15.429 1.00 82.00 295 ARG A O 1
ATOM 2313 N N . PRO A 1 296 ? 8.282 11.038 -16.366 1.00 83.50 296 PRO A N 1
ATOM 2314 C CA . PRO A 1 296 ? 7.191 10.768 -15.436 1.00 83.50 296 PRO A CA 1
ATOM 2315 C C . PRO A 1 296 ? 6.797 9.286 -15.463 1.00 83.50 296 PRO A C 1
ATOM 2317 O O . PRO A 1 296 ? 6.566 8.749 -16.546 1.00 83.50 296 PRO A O 1
ATOM 2320 N N . ILE A 1 297 ? 6.710 8.665 -14.285 1.00 89.25 297 ILE A N 1
ATOM 2321 C CA . ILE A 1 297 ? 6.300 7.263 -14.116 1.00 89.25 297 ILE A CA 1
ATOM 2322 C C . ILE A 1 297 ? 4.778 7.202 -14.007 1.00 89.25 297 ILE A C 1
ATOM 2324 O O . ILE A 1 297 ? 4.185 8.005 -13.287 1.00 89.25 297 ILE A O 1
ATOM 2328 N N . ARG A 1 298 ? 4.131 6.270 -14.699 1.00 91.50 298 ARG A N 1
ATOM 2329 C CA . ARG A 1 298 ? 2.669 6.135 -14.760 1.00 91.50 298 ARG A CA 1
ATOM 2330 C C . ARG A 1 298 ? 2.211 4.741 -14.353 1.00 91.50 298 ARG A C 1
ATOM 2332 O O . ARG A 1 298 ? 2.991 3.798 -14.309 1.00 91.50 298 ARG A O 1
ATOM 2339 N N . VAL A 1 299 ? 0.916 4.621 -14.068 1.00 91.19 299 VAL A N 1
ATOM 2340 C CA . VAL A 1 299 ? 0.254 3.313 -13.959 1.00 91.19 299 VAL A CA 1
ATOM 2341 C C . VAL A 1 299 ? 0.445 2.540 -15.269 1.00 91.19 299 VAL A C 1
ATOM 2343 O O . VAL A 1 299 ? 0.403 3.135 -16.345 1.00 91.19 299 VAL A O 1
ATOM 2346 N N . SER A 1 300 ? 0.657 1.230 -15.149 1.00 91.31 300 SER A N 1
ATOM 2347 C CA . SER A 1 300 ? 0.988 0.285 -16.222 1.00 91.31 300 SER A CA 1
ATOM 2348 C C . SER A 1 300 ? 2.365 0.469 -16.866 1.00 91.31 300 SER A C 1
ATOM 2350 O O . SER A 1 300 ? 2.685 -0.256 -17.806 1.00 91.31 300 SER A O 1
ATOM 2352 N N . ASP A 1 301 ? 3.209 1.379 -16.366 1.00 93.12 301 ASP A N 1
ATOM 2353 C CA . ASP A 1 301 ? 4.612 1.397 -16.781 1.00 93.12 301 ASP A CA 1
ATOM 2354 C C . ASP A 1 301 ? 5.284 0.078 -16.340 1.00 93.12 301 ASP A C 1
ATOM 2356 O O . ASP A 1 301 ? 5.148 -0.313 -15.172 1.00 93.12 301 ASP A O 1
ATOM 2360 N N . PRO A 1 302 ? 5.984 -0.633 -17.243 1.00 94.12 302 PRO A N 1
ATOM 2361 C CA . PRO A 1 302 ? 6.661 -1.879 -16.906 1.00 94.12 302 PRO A CA 1
ATOM 2362 C C . PRO A 1 302 ? 7.830 -1.662 -15.942 1.00 94.12 302 PRO A C 1
ATOM 2364 O O . PRO A 1 302 ? 8.582 -0.690 -16.055 1.00 94.12 302 PRO A O 1
ATOM 2367 N N . VAL A 1 303 ? 8.016 -2.619 -15.033 1.00 94.62 303 VAL A N 1
ATOM 2368 C CA . VAL A 1 303 ? 9.160 -2.689 -14.119 1.00 94.62 303 VAL A CA 1
ATOM 2369 C C . VAL A 1 303 ? 9.946 -3.975 -14.319 1.00 94.62 303 VAL A C 1
ATOM 2371 O O . VAL A 1 303 ? 9.357 -5.018 -14.612 1.00 94.62 303 VAL A O 1
ATOM 2374 N N . ARG A 1 304 ? 11.273 -3.894 -14.192 1.00 92.94 304 ARG A N 1
ATOM 2375 C CA . ARG A 1 304 ? 12.191 -5.023 -14.392 1.00 92.94 304 ARG A CA 1
ATOM 2376 C C . ARG A 1 304 ? 13.340 -5.020 -13.403 1.00 92.94 304 ARG A C 1
ATOM 2378 O O . ARG A 1 304 ? 13.586 -4.003 -12.747 1.00 92.94 304 ARG A O 1
ATOM 2385 N N . GLU A 1 305 ? 14.055 -6.135 -13.317 1.00 87.44 305 GLU A N 1
ATOM 2386 C CA . GLU A 1 305 ? 15.353 -6.146 -12.662 1.00 87.44 305 GLU A CA 1
ATOM 2387 C C . GLU A 1 305 ? 16.306 -5.120 -13.303 1.00 87.44 305 GLU A C 1
ATOM 2389 O O . GLU A 1 305 ? 16.214 -4.848 -14.505 1.00 87.44 305 GLU A O 1
ATOM 2394 N N . PRO A 1 306 ? 17.209 -4.511 -12.520 1.00 79.56 306 PRO A N 1
ATOM 2395 C CA . PRO A 1 306 ? 18.163 -3.555 -13.055 1.00 79.56 306 PRO A CA 1
ATOM 2396 C C . PRO A 1 306 ? 19.204 -4.204 -13.975 1.00 79.56 306 PRO A C 1
ATOM 2398 O O . PRO A 1 306 ? 19.723 -5.277 -13.666 1.00 79.56 306 PRO A O 1
ATOM 2401 N N . SER A 1 307 ? 19.550 -3.501 -15.059 1.00 72.25 307 SER A N 1
ATOM 2402 C CA . SER A 1 307 ? 20.652 -3.870 -15.970 1.00 72.25 307 SER A CA 1
ATOM 2403 C C . SER A 1 307 ? 22.077 -3.609 -15.454 1.00 72.25 307 SER A C 1
ATOM 2405 O O . SER A 1 307 ? 22.306 -2.686 -14.627 1.00 72.25 307 SER A O 1
#

Nearest PDB structures (foldseek):
  6ve2-assembly1_O  TM=7.764E-01  e=8.113E-12  Pseudomonas aeruginosa PAO1
  3w1e-assembly1_A  TM=7.292E-01  e=6.501E-03  Vibrio alginolyticus
  6wp5-assembly1_C  TM=5.470E-01  e=1.686E+00  Homo sapiens

Radius of gyration: 24.13 Å; Cα contacts (8 Å, |Δi|>4): 625; chains: 1; bounding box: 72×46×72 Å

Sequence (307 aa):
MQFGDTIWSIAERYLDNPWRWRELWPEAALNDESTSLYPGDTIEVVDLDGQPMLRLVEGDRSTIKLSPQMRVEYIDKKVPPITREAVQAFVDDSVVLSEADWKGTPYIIAGTDGRNFMQAGTTVFARGTDFDQAEYRVFRPEGELRDPDSNAFLGFSLVYVGDAMLEQEGDPARLQLTSTRQPVRAGDRLLPASEFGEGVFSFDPVSAPPDSFGQILKLPDDNIAAQRYSTVIVNLGDLDGMQPGSVLEVFNPPTQAEDPLTGASVELPGDRAGLIVLYRVFDRVSYGLVTHTQRPIRVSDPVREPS

Secondary structure (DSSP, 8-state):
--TT--HHHHHTTT-SSGGGGGGGS-GGGTSSTT----TT-EEEEEEETTEEEEEEE---------------------PPPPPHHHHHHHHHHEEEE-HHHHHHS-EEEEETT--S-B-TT-EEEEE-S---SSEEEEEEEEEEEE-TTT--EEEEEEEEEEEEEEEE-STTEEEEEEEESS-B-TT-EEEEGGGS----S-PPPEEPPTT-EEEEEE-GGG-SSB-TT-EEEES--GGGT--TTEEEEEEPPPEEEE-TTT--EEEEPPPEEEEEEEEEE-SS-EEEEEEEESS-B-TT-EEE---

Mean predicted aligned error: 13.89 Å

pLDDT: mean 74.48, std 22.43, range [23.83, 97.75]